Protein AF-A0A9W9Z084-F1 (afdb_monomer)

Structure (mmCIF, N/CA/C/O backbone):
data_AF-A0A9W9Z084-F1
#
_entry.id   AF-A0A9W9Z084-F1
#
loop_
_atom_site.group_PDB
_atom_site.id
_atom_site.type_symbol
_atom_site.label_atom_id
_atom_site.label_alt_id
_atom_site.label_comp_id
_atom_site.label_asym_id
_atom_site.label_entity_id
_atom_site.label_seq_id
_atom_site.pdbx_PDB_ins_code
_atom_site.Cartn_x
_atom_site.Cartn_y
_atom_site.Cartn_z
_atom_site.occupancy
_atom_site.B_iso_or_equiv
_atom_site.auth_seq_id
_atom_site.auth_comp_id
_atom_site.auth_asym_id
_atom_site.auth_atom_id
_atom_site.pdbx_PDB_model_num
ATOM 1 N N . MET A 1 1 ? 30.128 36.422 -2.936 1.00 33.50 1 MET A N 1
ATOM 2 C CA . MET A 1 1 ? 28.860 37.139 -2.695 1.00 33.50 1 MET A CA 1
ATOM 3 C C . MET A 1 1 ? 27.780 36.071 -2.576 1.00 33.50 1 MET A C 1
ATOM 5 O O . MET A 1 1 ? 27.469 35.437 -3.573 1.00 33.50 1 MET A O 1
ATOM 9 N N . ARG A 1 2 ? 27.378 35.719 -1.346 1.00 27.05 2 ARG A N 1
ATOM 10 C CA . ARG A 1 2 ? 26.409 34.642 -1.079 1.00 27.05 2 ARG A CA 1
ATOM 11 C C . ARG A 1 2 ? 25.002 35.201 -1.272 1.00 27.05 2 ARG A C 1
ATOM 13 O O . ARG A 1 2 ? 24.644 36.155 -0.590 1.00 27.05 2 ARG A O 1
ATOM 20 N N . LEU A 1 3 ? 24.243 34.619 -2.192 1.00 27.17 3 LEU A N 1
ATOM 21 C CA . LEU A 1 3 ? 22.795 34.796 -2.247 1.00 27.17 3 LEU A CA 1
ATOM 22 C C . LEU A 1 3 ? 22.176 33.986 -1.094 1.00 27.17 3 LEU A C 1
ATOM 24 O O . LEU A 1 3 ? 22.579 32.835 -0.904 1.00 27.17 3 LEU A O 1
ATOM 28 N N . PRO A 1 4 ? 21.244 34.549 -0.310 1.00 29.92 4 PRO A N 1
ATOM 29 C CA . PRO A 1 4 ? 20.490 33.772 0.659 1.00 29.92 4 PRO A CA 1
ATOM 30 C C . PRO A 1 4 ? 19.517 32.858 -0.094 1.00 29.92 4 PRO A C 1
ATOM 32 O O . PRO A 1 4 ? 18.743 33.313 -0.937 1.00 29.92 4 PRO A O 1
ATOM 35 N N . MET A 1 5 ? 19.592 31.558 0.193 1.00 28.12 5 MET A N 1
ATOM 36 C CA . MET A 1 5 ? 18.555 30.605 -0.184 1.00 28.12 5 MET A CA 1
ATOM 37 C C . MET A 1 5 ? 17.282 31.001 0.556 1.00 28.12 5 MET A C 1
ATOM 39 O O . MET A 1 5 ? 17.284 31.078 1.782 1.00 28.12 5 MET A O 1
ATOM 43 N N . ALA A 1 6 ? 16.220 31.263 -0.200 1.00 29.00 6 ALA A N 1
ATOM 44 C CA . ALA A 1 6 ? 14.878 31.296 0.341 1.00 29.00 6 ALA A CA 1
ATOM 45 C C . ALA A 1 6 ? 14.585 29.903 0.909 1.00 29.00 6 ALA A C 1
ATOM 47 O O . ALA A 1 6 ? 14.393 28.941 0.163 1.00 29.00 6 ALA A O 1
ATOM 48 N N . GLU A 1 7 ? 14.615 29.797 2.233 1.00 27.02 7 GLU A N 1
ATOM 49 C CA . GLU A 1 7 ? 13.828 28.806 2.945 1.00 27.02 7 GLU A CA 1
ATOM 50 C C . GLU A 1 7 ? 12.393 28.990 2.448 1.00 27.02 7 GLU A C 1
ATOM 52 O O . GLU A 1 7 ? 11.781 30.040 2.637 1.00 27.02 7 GLU A O 1
ATOM 57 N N . SER A 1 8 ? 11.886 28.012 1.694 1.00 28.19 8 SER A N 1
ATOM 58 C CA . SER A 1 8 ? 10.459 27.938 1.427 1.00 28.19 8 SER A CA 1
ATOM 59 C C . SER A 1 8 ? 9.811 27.573 2.754 1.00 28.19 8 SER A C 1
ATOM 61 O O . SER A 1 8 ? 9.703 26.394 3.103 1.00 28.19 8 SER A O 1
ATOM 63 N N . ASP A 1 9 ? 9.478 28.609 3.514 1.00 28.33 9 ASP A N 1
ATOM 64 C CA . ASP A 1 9 ? 8.670 28.532 4.712 1.00 28.33 9 ASP A CA 1
ATOM 65 C C . ASP A 1 9 ? 7.471 27.626 4.437 1.00 28.33 9 ASP A C 1
ATOM 67 O O . ASP A 1 9 ? 6.590 27.934 3.631 1.00 28.33 9 ASP A O 1
ATOM 71 N N . SER A 1 10 ? 7.435 26.492 5.130 1.00 32.31 10 SER A N 1
ATOM 72 C CA . SER A 1 10 ? 6.274 25.619 5.248 1.00 32.31 10 SER A CA 1
ATOM 73 C C . SER A 1 10 ? 5.206 26.281 6.129 1.00 32.31 10 SER A C 1
ATOM 75 O O . SER A 1 10 ? 4.750 25.703 7.116 1.00 32.31 10 SER A O 1
ATOM 77 N N . ASN A 1 11 ? 4.834 27.518 5.805 1.00 32.94 11 ASN A N 1
ATOM 78 C CA . ASN A 1 11 ? 3.906 28.352 6.565 1.00 32.94 11 ASN A CA 1
ATOM 79 C C . ASN A 1 11 ? 2.454 28.190 6.097 1.00 32.94 11 ASN A C 1
ATOM 81 O O . ASN A 1 11 ? 1.731 29.166 5.973 1.00 32.94 11 ASN A O 1
ATOM 85 N N . ASP A 1 12 ? 2.012 26.943 5.924 1.00 30.30 12 ASP A N 1
ATOM 86 C CA . ASP A 1 12 ? 0.581 26.605 5.849 1.00 30.30 12 ASP A CA 1
ATOM 87 C C . ASP A 1 12 ? 0.178 25.560 6.906 1.00 30.30 12 ASP A C 1
ATOM 89 O O . ASP A 1 12 ? -0.825 24.860 6.785 1.00 30.30 12 ASP A O 1
ATOM 93 N N . LEU A 1 13 ? 0.931 25.480 8.009 1.00 36.97 13 LEU A N 1
ATOM 94 C CA . LEU A 1 13 ? 0.527 24.743 9.210 1.00 36.97 13 LEU A CA 1
ATOM 95 C C . LEU A 1 13 ? -0.160 25.669 10.231 1.00 36.97 13 LEU A C 1
ATOM 97 O O . LEU A 1 13 ? 0.127 25.632 11.424 1.00 36.97 13 LEU A O 1
ATOM 101 N N . HIS A 1 14 ? -1.075 26.521 9.765 1.00 35.44 14 HIS A N 1
ATOM 102 C CA . HIS A 1 14 ? -1.921 27.350 10.625 1.00 35.44 14 HIS A CA 1
ATOM 103 C C . HIS A 1 14 ? -3.402 27.224 10.249 1.00 35.44 14 HIS A C 1
ATOM 105 O O . HIS A 1 14 ? -4.022 28.119 9.693 1.00 35.44 14 HIS A O 1
ATOM 111 N N . SER A 1 15 ? -4.015 26.124 10.678 1.00 36.59 15 SER A N 1
ATOM 112 C CA . SER A 1 15 ? -5.206 26.236 11.521 1.00 36.59 15 SER A CA 1
ATOM 113 C C . SER A 1 15 ? -5.267 25.004 12.416 1.00 36.59 15 SER A C 1
ATOM 115 O O . SER A 1 15 ? -5.109 23.875 11.953 1.00 36.59 15 SER A O 1
ATOM 117 N N . ALA A 1 16 ? -5.434 25.216 13.719 1.00 38.62 16 ALA A N 1
ATOM 118 C CA . ALA A 1 16 ? -5.730 24.152 14.664 1.00 38.62 16 ALA A CA 1
ATOM 119 C C . ALA A 1 16 ? -7.157 23.651 14.391 1.00 38.62 16 ALA A C 1
ATOM 121 O O . ALA A 1 16 ? -8.091 23.972 15.118 1.00 38.62 16 ALA A O 1
ATOM 122 N N . SER A 1 17 ? -7.329 22.916 13.294 1.00 56.62 17 SER A N 1
ATOM 123 C CA . SER A 1 17 ? -8.501 22.085 13.070 1.00 56.62 17 SER A CA 1
ATOM 124 C C . SER A 1 17 ? -8.531 21.094 14.226 1.00 56.62 17 SER A C 1
ATOM 126 O O . SER A 1 17 ? -7.553 20.371 14.439 1.00 56.62 17 SER A O 1
ATOM 128 N N . SER A 1 18 ? -9.604 21.084 15.018 1.00 77.75 18 SER A N 1
ATOM 129 C CA . SER A 1 18 ? -9.712 20.098 16.090 1.00 77.75 18 SER A CA 1
ATOM 130 C C . SER A 1 18 ? -9.682 18.693 15.481 1.00 77.75 18 SER A C 1
ATOM 132 O O . SER A 1 18 ? -9.997 18.498 14.303 1.00 77.75 18 SER A O 1
ATOM 134 N N . MET A 1 19 ? -9.286 17.690 16.262 1.00 80.50 19 MET A N 1
ATOM 135 C CA . MET A 1 19 ? -9.287 16.305 15.786 1.00 80.50 19 MET A CA 1
ATOM 136 C C . MET A 1 19 ? -10.683 15.882 15.293 1.00 80.50 19 MET A C 1
ATOM 138 O O . MET A 1 19 ? -10.810 15.141 14.322 1.00 80.50 19 MET A O 1
ATOM 142 N N . GLU A 1 20 ? -11.735 16.417 15.914 1.00 81.62 20 GLU A N 1
ATOM 143 C CA . GLU A 1 20 ? -13.117 16.280 15.463 1.00 81.62 20 GLU A CA 1
ATOM 144 C C . GLU A 1 20 ? -13.342 16.841 14.052 1.00 81.62 20 GLU A C 1
ATOM 146 O O . GLU A 1 20 ? -13.975 16.184 13.225 1.00 81.62 20 GLU A O 1
ATOM 151 N N . ASP A 1 21 ? -12.793 18.016 13.744 1.00 84.62 21 ASP A N 1
ATOM 152 C CA . ASP A 1 21 ? -12.896 18.634 12.418 1.00 84.62 21 ASP A CA 1
ATOM 153 C C . ASP A 1 21 ? -12.139 17.819 11.359 1.00 84.62 21 ASP A C 1
ATOM 155 O O . ASP A 1 21 ? -12.650 17.609 10.255 1.00 84.62 21 ASP A O 1
ATOM 159 N N . ILE A 1 22 ? -10.961 17.284 11.709 1.00 86.38 22 ILE A N 1
ATOM 160 C CA . ILE A 1 22 ? -10.187 16.386 10.835 1.00 86.38 22 ILE A CA 1
ATOM 161 C C . ILE A 1 22 ? -10.998 15.120 10.537 1.00 86.38 22 ILE A C 1
ATOM 163 O O . ILE A 1 22 ? -11.122 14.722 9.379 1.00 86.38 22 ILE A O 1
ATOM 167 N N . LEU A 1 23 ? -11.603 14.506 11.558 1.00 85.38 23 LEU A N 1
ATOM 168 C CA . LEU A 1 23 ? -12.430 13.309 11.394 1.00 85.38 23 LEU A CA 1
ATOM 169 C C . LEU A 1 23 ? -13.694 13.579 10.575 1.00 85.38 23 LEU A C 1
ATOM 171 O O . LEU A 1 23 ? -14.076 12.750 9.750 1.00 85.38 23 LEU A O 1
ATOM 175 N N . ASN A 1 24 ? -14.330 14.736 10.753 1.00 85.88 24 ASN A N 1
ATOM 176 C CA . ASN A 1 24 ? -15.487 15.133 9.953 1.00 85.88 24 ASN A CA 1
ATOM 177 C C . ASN A 1 24 ? -15.106 15.380 8.489 1.00 85.88 24 ASN A C 1
ATOM 179 O O . ASN A 1 24 ? -15.807 14.920 7.588 1.00 85.88 24 ASN A O 1
ATOM 183 N N . SER A 1 25 ? -13.967 16.029 8.242 1.00 87.00 25 SER A N 1
ATOM 184 C CA . SER A 1 25 ? -13.421 16.205 6.894 1.00 87.00 25 SER A CA 1
ATOM 185 C C . SER A 1 25 ? -13.107 14.858 6.237 1.00 87.00 25 SER A C 1
ATOM 187 O O . SER A 1 25 ? -13.511 14.613 5.098 1.00 87.00 25 SER A O 1
ATOM 189 N N . LEU A 1 26 ? -12.486 13.932 6.978 1.00 86.06 26 LEU A N 1
ATOM 190 C CA . LEU A 1 26 ? -12.217 12.576 6.504 1.00 86.06 26 LEU A CA 1
ATOM 191 C C . LEU A 1 26 ? -13.512 11.820 6.184 1.00 86.06 26 LEU A C 1
ATOM 193 O O . LEU A 1 26 ? -13.605 11.229 5.112 1.00 86.06 26 LEU A O 1
ATOM 197 N N . ARG A 1 27 ? -14.529 11.881 7.057 1.00 85.94 27 ARG A N 1
ATOM 198 C CA . ARG A 1 27 ? -15.862 11.299 6.808 1.00 85.94 27 ARG A CA 1
ATOM 199 C C . ARG A 1 27 ? -16.470 11.829 5.512 1.00 85.94 27 ARG A C 1
ATOM 201 O O . ARG A 1 27 ? -16.906 11.036 4.684 1.00 85.94 27 ARG A O 1
ATOM 208 N N . LEU A 1 28 ? -16.467 13.148 5.311 1.00 84.62 28 LEU A N 1
ATOM 209 C CA . LEU A 1 28 ? -17.019 13.779 4.109 1.00 84.62 28 LEU A CA 1
ATOM 210 C C . LEU A 1 28 ? -16.262 13.359 2.847 1.00 84.62 28 LEU A C 1
ATOM 212 O O . LEU A 1 28 ? -16.885 12.975 1.858 1.00 84.62 28 LEU A O 1
ATOM 216 N N . LYS A 1 29 ? -14.925 13.374 2.887 1.00 83.94 29 LYS A N 1
ATOM 217 C CA . LYS A 1 29 ? -14.087 12.937 1.764 1.00 83.94 29 LYS A CA 1
ATOM 218 C C . LYS A 1 29 ? -14.272 11.460 1.463 1.00 83.94 29 LYS A C 1
ATOM 220 O O . LYS A 1 29 ? -14.325 11.105 0.295 1.00 83.94 29 LYS A O 1
ATOM 225 N N . LEU A 1 30 ? -14.406 10.609 2.478 1.00 79.75 30 LEU A N 1
ATOM 226 C CA . LEU A 1 30 ? -14.689 9.186 2.303 1.00 79.75 30 LEU A CA 1
ATOM 227 C C . LEU A 1 30 ? -16.089 8.944 1.740 1.00 79.75 30 LEU A C 1
ATOM 229 O O . LEU A 1 30 ? -16.228 8.063 0.895 1.00 79.75 30 LEU A O 1
ATOM 233 N N . SER A 1 31 ? -17.091 9.723 2.160 1.00 77.50 31 SER A N 1
ATOM 234 C CA . SER A 1 31 ? -18.443 9.676 1.593 1.00 77.50 31 SER A CA 1
ATOM 235 C C . SER A 1 31 ? -18.405 10.062 0.123 1.00 77.50 31 SER A C 1
ATOM 237 O O . SER A 1 31 ? -18.763 9.245 -0.701 1.00 77.50 31 SER A O 1
ATOM 239 N N . ASP A 1 32 ? -17.835 11.210 -0.248 1.00 75.75 32 ASP A N 1
ATOM 240 C CA . ASP A 1 32 ? -17.672 11.619 -1.656 1.00 75.75 32 ASP A CA 1
ATOM 241 C C . ASP A 1 32 ? -16.866 10.583 -2.470 1.00 75.75 32 ASP A C 1
ATOM 243 O O . ASP A 1 32 ? -17.222 10.156 -3.580 1.00 75.75 32 ASP A O 1
ATOM 247 N N . PHE A 1 33 ? -15.792 10.078 -1.862 1.00 69.75 33 PHE A N 1
ATOM 248 C CA . PHE A 1 33 ? -14.985 9.019 -2.438 1.00 69.75 33 PHE A CA 1
ATOM 249 C C . PHE A 1 33 ? -15.812 7.749 -2.647 1.00 69.75 33 PHE A C 1
ATOM 251 O O . PHE A 1 33 ? -15.596 7.121 -3.674 1.00 69.75 33 PHE A O 1
ATOM 258 N N . CYS A 1 34 ? -16.755 7.383 -1.766 1.00 64.19 34 CYS A N 1
ATOM 259 C CA . CYS A 1 34 ? -17.559 6.151 -1.811 1.00 64.19 34 CYS A CA 1
ATOM 260 C C . CYS A 1 34 ? -18.926 6.255 -2.499 1.00 64.19 34 CYS A C 1
ATOM 262 O O . CYS A 1 34 ? -19.340 5.273 -3.103 1.00 64.19 34 CYS A O 1
ATOM 264 N N . ASP A 1 35 ? -19.617 7.386 -2.430 1.00 57.53 35 ASP A N 1
ATOM 265 C CA . ASP A 1 35 ? -20.928 7.640 -3.038 1.00 57.53 35 ASP A CA 1
ATOM 266 C C . ASP A 1 35 ? -20.806 7.772 -4.559 1.00 57.53 35 ASP A C 1
ATOM 268 O O . ASP A 1 35 ? -21.746 7.501 -5.298 1.00 57.53 35 ASP A O 1
ATOM 272 N N . SER A 1 36 ? -19.592 8.025 -5.054 1.00 50.97 36 SER A N 1
ATOM 273 C CA . SER A 1 36 ? -19.230 7.806 -6.456 1.00 50.97 36 SER A CA 1
ATOM 274 C C . SER A 1 36 ? -18.954 6.325 -6.822 1.00 50.97 36 SER A C 1
ATOM 276 O O . SER A 1 36 ? -18.380 6.069 -7.886 1.00 50.97 36 SER A O 1
ATOM 278 N N . ARG A 1 37 ? -19.281 5.336 -5.960 1.00 54.09 37 ARG A N 1
ATOM 279 C CA . ARG A 1 37 ? -18.903 3.906 -6.101 1.00 54.09 37 ARG A CA 1
ATOM 280 C C . ARG A 1 37 ? -20.035 2.919 -5.760 1.00 54.09 37 ARG A C 1
ATOM 282 O O . ARG A 1 37 ? -20.214 2.535 -4.607 1.00 54.09 37 ARG A O 1
ATOM 289 N N . ASP A 1 38 ? -20.677 2.367 -6.786 1.00 46.44 38 ASP A N 1
ATOM 290 C CA . ASP A 1 38 ? -21.599 1.218 -6.682 1.00 46.44 38 ASP A CA 1
ATOM 291 C C . ASP A 1 38 ? -20.875 -0.147 -6.616 1.00 46.44 38 ASP A C 1
ATOM 293 O O . ASP A 1 38 ? -21.232 -1.087 -7.323 1.00 46.44 38 ASP A O 1
ATOM 297 N N . SER A 1 39 ? -19.820 -0.291 -5.806 1.00 46.94 39 SER A N 1
ATOM 298 C CA . SER A 1 39 ? -19.195 -1.606 -5.573 1.00 46.94 39 SER A CA 1
ATOM 299 C C . SER A 1 39 ? -19.438 -2.101 -4.145 1.00 46.94 39 SER A C 1
ATOM 301 O O . SER A 1 39 ? -19.076 -1.444 -3.166 1.00 46.94 39 SER A O 1
ATOM 303 N N . SER A 1 40 ? -20.082 -3.268 -4.042 1.00 47.66 40 SER A N 1
ATOM 304 C CA . SER A 1 40 ? -20.212 -4.062 -2.818 1.00 47.66 40 SER A CA 1
ATOM 305 C C . SER A 1 40 ? -18.981 -4.961 -2.619 1.00 47.66 40 SER A C 1
ATOM 307 O O . SER A 1 40 ? -18.506 -5.515 -3.612 1.00 47.66 40 SER A O 1
ATOM 309 N N . PRO A 1 41 ? -18.517 -5.183 -1.376 1.00 53.78 41 PRO A N 1
ATOM 310 C CA . PRO A 1 41 ? -19.029 -4.616 -0.129 1.00 53.78 41 PRO A CA 1
ATOM 311 C C . PRO A 1 41 ? -18.528 -3.179 0.065 1.00 53.78 41 PRO A C 1
ATOM 313 O O . PRO A 1 41 ? -17.371 -2.860 -0.213 1.00 53.78 41 PRO A O 1
ATOM 316 N N . LYS A 1 42 ? -19.396 -2.289 0.562 1.00 56.19 42 LYS A N 1
ATOM 317 C CA . LYS A 1 42 ? -18.936 -0.993 1.073 1.00 56.19 42 LYS A CA 1
ATOM 318 C C . LYS A 1 42 ? -18.129 -1.288 2.345 1.00 56.19 42 LYS A C 1
ATOM 320 O O . LYS A 1 42 ? -18.680 -1.950 3.222 1.00 56.19 42 LYS A O 1
ATOM 325 N N . PRO A 1 43 ? -16.867 -0.835 2.463 1.00 57.62 43 PRO A N 1
ATOM 326 C CA . PRO A 1 43 ? -16.174 -0.896 3.741 1.00 57.62 43 PRO A CA 1
ATOM 327 C C . PRO A 1 43 ? -17.023 -0.146 4.762 1.00 57.62 43 PRO A C 1
ATOM 329 O O . PRO A 1 43 ? -17.515 0.946 4.448 1.00 57.62 43 PRO A O 1
ATOM 332 N N . ASP A 1 44 ? -17.212 -0.719 5.949 1.00 65.56 44 ASP A N 1
ATOM 333 C CA . ASP A 1 44 ? -17.876 -0.023 7.047 1.00 65.56 44 ASP A CA 1
ATOM 334 C C . ASP A 1 44 ? -16.919 1.020 7.635 1.00 65.56 44 ASP A C 1
ATOM 336 O O . ASP A 1 44 ? -16.389 0.904 8.738 1.00 65.56 44 ASP A O 1
ATOM 340 N N . PHE A 1 45 ? -16.664 2.066 6.846 1.00 71.69 45 PHE A N 1
ATOM 341 C CA . PHE A 1 45 ? -15.890 3.217 7.282 1.00 71.69 45 PHE A CA 1
ATOM 342 C C . PHE A 1 45 ? -16.535 3.878 8.496 1.00 71.69 45 PHE A C 1
ATOM 344 O O . PHE A 1 45 ? -15.837 4.550 9.243 1.00 71.69 45 PHE A O 1
ATOM 351 N N . LYS A 1 46 ? -17.845 3.703 8.708 1.00 72.69 46 LYS A N 1
ATOM 352 C CA . LYS A 1 46 ? -18.534 4.290 9.849 1.00 72.69 46 LYS A CA 1
ATOM 353 C C . LYS A 1 46 ? -18.033 3.659 11.144 1.00 72.69 46 LYS A C 1
ATOM 355 O O . LYS A 1 46 ? -17.538 4.397 11.986 1.00 72.69 46 LYS A O 1
ATOM 360 N N . HIS A 1 47 ? -18.051 2.329 11.250 1.00 74.75 47 HIS A N 1
ATOM 361 C CA . HIS A 1 47 ? -17.514 1.622 12.418 1.00 74.75 47 HIS A CA 1
ATOM 362 C C . HIS A 1 47 ? -16.048 1.994 12.696 1.00 74.75 47 HIS A C 1
ATOM 364 O O . HIS A 1 47 ? -15.695 2.360 13.812 1.00 74.75 47 HIS A O 1
ATOM 370 N N . ILE A 1 48 ? -15.205 1.994 11.658 1.00 75.56 48 ILE A N 1
ATOM 371 C CA . ILE A 1 48 ? -13.766 2.282 11.784 1.00 75.56 48 ILE A CA 1
ATOM 372 C C . ILE A 1 48 ? -13.508 3.747 12.195 1.00 75.56 48 ILE A C 1
ATOM 374 O O . ILE A 1 48 ? -12.636 4.030 13.012 1.00 75.56 48 ILE A O 1
ATOM 378 N N . LEU A 1 49 ? -14.262 4.712 11.657 1.00 80.56 49 LEU A N 1
ATOM 379 C CA . LEU A 1 49 ? -14.128 6.127 12.035 1.00 80.56 49 LEU A CA 1
ATOM 380 C C . LEU A 1 49 ? -14.703 6.413 13.427 1.00 80.56 49 LEU A C 1
ATOM 382 O O . LEU A 1 49 ? -14.248 7.345 14.099 1.00 80.56 49 LEU A O 1
ATOM 386 N N . ASP A 1 50 ? -15.692 5.635 13.857 1.00 83.31 50 ASP A N 1
ATOM 387 C CA . ASP A 1 50 ? -16.253 5.711 15.201 1.00 83.31 50 ASP A CA 1
ATOM 388 C C . ASP A 1 50 ? -15.256 5.164 16.234 1.00 83.31 50 ASP A C 1
ATOM 390 O O . ASP A 1 50 ? -15.035 5.837 17.236 1.00 83.31 50 ASP A O 1
ATOM 394 N N . GLU A 1 51 ? -14.521 4.084 15.934 1.00 83.62 51 GLU A N 1
ATOM 395 C CA . GLU A 1 51 ? -13.383 3.633 16.758 1.00 83.62 51 GLU A CA 1
ATOM 396 C C . GLU A 1 51 ? -12.324 4.727 16.937 1.00 83.62 51 GLU A C 1
ATOM 398 O O . GLU A 1 51 ? -11.877 4.983 18.056 1.00 83.62 51 GLU A O 1
ATOM 403 N N . ILE A 1 52 ? -11.944 5.424 15.857 1.00 82.94 52 ILE A N 1
ATOM 404 C CA . ILE A 1 52 ? -10.981 6.532 15.959 1.00 82.94 52 ILE A CA 1
ATOM 405 C C . ILE A 1 52 ? -11.569 7.673 16.794 1.00 82.94 52 ILE A C 1
ATOM 407 O O . ILE A 1 52 ? -10.873 8.269 17.614 1.00 82.94 52 ILE A O 1
ATOM 411 N N . SER A 1 53 ? -12.858 7.970 16.623 1.00 83.88 53 SER A N 1
ATOM 412 C CA . SER A 1 53 ? -13.543 9.011 17.396 1.00 83.88 53 SER A CA 1
ATOM 413 C C . SER A 1 53 ? -13.611 8.672 18.885 1.00 83.88 53 SER A C 1
ATOM 415 O O . SER A 1 53 ? -13.429 9.553 19.725 1.00 83.88 53 SER A O 1
ATOM 417 N N . ASP A 1 54 ? -13.863 7.413 19.225 1.00 85.38 54 ASP A N 1
ATOM 418 C CA . ASP A 1 54 ? -13.930 6.947 20.605 1.00 85.38 54 ASP A CA 1
ATOM 419 C C . ASP A 1 54 ? -12.543 6.895 21.239 1.00 85.38 54 ASP A C 1
ATOM 421 O O . ASP A 1 54 ? -12.378 7.373 22.360 1.00 85.38 54 ASP A O 1
ATOM 425 N N . TRP A 1 55 ? -11.519 6.473 20.493 1.00 85.50 55 TRP A N 1
ATOM 426 C CA . TRP A 1 55 ? -10.127 6.612 20.915 1.00 85.50 55 TRP A CA 1
ATOM 427 C C . TRP A 1 55 ? -9.779 8.075 21.224 1.00 85.50 55 TRP A C 1
ATOM 429 O O . TRP A 1 55 ? -9.268 8.364 22.301 1.00 85.50 55 TRP A O 1
ATOM 439 N N . VAL A 1 56 ? -10.149 9.027 20.356 1.00 80.75 56 VAL A N 1
ATOM 440 C CA . VAL A 1 56 ? -9.936 10.467 20.605 1.00 80.75 56 VAL A CA 1
ATOM 441 C C . VAL A 1 56 ? -10.614 10.928 21.900 1.00 80.75 56 VAL A C 1
ATOM 443 O O . VAL A 1 56 ? -10.023 11.697 22.662 1.00 80.75 56 VAL A O 1
ATOM 446 N N . LYS A 1 57 ? -11.840 10.466 22.180 1.00 81.06 57 LYS A N 1
ATOM 447 C CA . LYS A 1 57 ? -12.564 10.802 23.419 1.00 81.06 57 LYS A CA 1
ATOM 448 C C . LYS A 1 57 ? -11.898 10.203 24.654 1.00 81.06 57 LYS A C 1
ATOM 450 O O . LYS A 1 57 ? -11.792 10.900 25.661 1.00 81.06 57 LYS A O 1
ATOM 455 N N . GLU A 1 58 ? -11.485 8.939 24.600 1.00 79.94 58 GLU A N 1
ATOM 456 C CA . GLU A 1 58 ? -10.835 8.263 25.726 1.00 79.94 58 GLU A CA 1
ATOM 457 C C . GLU A 1 58 ? -9.458 8.859 26.016 1.00 79.94 58 GLU A C 1
ATOM 459 O O . GLU A 1 58 ? -9.147 9.180 27.161 1.00 79.94 58 GLU A O 1
ATOM 464 N N . GLU A 1 59 ? -8.667 9.129 24.982 1.00 74.06 59 GLU A N 1
ATOM 465 C CA . GLU A 1 59 ? -7.356 9.756 25.129 1.00 74.06 59 GLU A CA 1
ATOM 466 C C . GLU A 1 59 ? -7.452 11.177 25.710 1.00 74.06 59 GLU A C 1
ATOM 468 O O . GLU A 1 59 ? -6.632 11.555 26.546 1.00 74.06 59 GLU A O 1
ATOM 473 N N . LYS A 1 60 ? -8.497 11.953 25.374 1.00 72.06 60 LYS A N 1
ATOM 474 C CA . LYS A 1 60 ? -8.750 13.278 25.981 1.00 72.06 60 LYS A CA 1
ATOM 475 C C . LYS A 1 60 ? -9.048 13.217 27.486 1.00 72.06 60 LYS A C 1
ATOM 477 O O . LYS A 1 60 ? -8.894 14.230 28.169 1.00 72.06 60 LYS A O 1
ATOM 482 N N . LYS A 1 61 ? -9.477 12.066 28.020 1.00 74.00 61 LYS A N 1
ATOM 483 C CA . LYS A 1 61 ? -9.731 11.875 29.461 1.00 74.00 61 LYS A CA 1
ATOM 484 C C . LYS A 1 61 ? -8.450 11.579 30.250 1.00 74.00 61 LYS A C 1
ATOM 486 O O . LYS A 1 61 ? -8.448 11.725 31.475 1.00 74.00 61 LYS A O 1
ATOM 491 N N . ILE A 1 62 ? -7.364 11.182 29.583 1.00 71.44 62 ILE A N 1
ATOM 492 C CA . ILE A 1 62 ? -6.098 10.819 30.226 1.00 71.44 62 ILE A CA 1
ATOM 493 C C . ILE A 1 62 ? -5.268 12.089 30.466 1.00 71.44 62 ILE A C 1
ATOM 495 O O . ILE A 1 62 ? -4.759 12.710 29.538 1.00 71.44 62 ILE A O 1
ATOM 499 N N . LYS A 1 63 ? -5.115 12.479 31.738 1.00 58.25 63 LYS A N 1
ATOM 500 C CA . LYS A 1 63 ? -4.496 13.757 32.146 1.00 58.25 63 LYS A CA 1
ATOM 501 C C . LYS A 1 63 ? -2.988 13.880 31.863 1.00 58.25 63 LYS A C 1
ATOM 503 O O . LYS A 1 63 ? -2.488 15.000 31.838 1.00 58.25 63 LYS A O 1
ATOM 508 N N . GLU A 1 64 ? -2.273 12.770 31.664 1.00 58.41 64 GLU A N 1
ATOM 509 C CA . GLU A 1 64 ? -0.796 12.729 31.648 1.00 58.41 64 GLU A CA 1
ATOM 510 C C . GLU A 1 64 ? -0.190 12.035 30.414 1.00 58.41 64 GLU A C 1
ATOM 512 O O . GLU A 1 64 ? 0.910 11.489 30.479 1.00 58.41 64 GLU A O 1
ATOM 517 N N . LYS A 1 65 ? -0.875 12.040 29.265 1.00 60.34 65 LYS A N 1
ATOM 518 C CA . LYS A 1 65 ? -0.273 11.532 28.023 1.00 60.34 65 LYS A CA 1
ATOM 519 C C . LYS A 1 65 ? 0.417 12.626 27.210 1.00 60.34 65 LYS A C 1
ATOM 521 O O . LYS A 1 65 ? 0.011 13.790 27.238 1.00 60.34 65 LYS A O 1
ATOM 526 N N . PRO A 1 66 ? 1.479 12.270 26.472 1.00 58.19 66 PRO A N 1
ATOM 527 C CA . PRO A 1 66 ? 2.257 13.256 25.755 1.00 58.19 66 PRO A CA 1
ATOM 528 C C . PRO A 1 66 ? 1.497 13.734 24.505 1.00 58.19 66 PRO A C 1
ATOM 530 O O . PRO A 1 66 ? 1.056 12.937 23.678 1.00 58.19 66 PRO A O 1
ATOM 533 N N . LYS A 1 67 ? 1.358 15.062 24.369 1.00 64.56 67 LYS A N 1
ATOM 534 C CA . LYS A 1 67 ? 0.586 15.748 23.308 1.00 64.56 67 LYS A CA 1
ATOM 535 C C . LYS A 1 67 ? 0.925 15.300 21.877 1.00 64.56 67 LYS A C 1
ATOM 537 O O . LYS A 1 67 ? 0.061 15.372 21.008 1.00 64.56 67 LYS A O 1
ATOM 542 N N . HIS A 1 68 ? 2.137 14.786 21.649 1.00 72.38 68 HIS A N 1
ATOM 543 C CA . HIS A 1 68 ? 2.600 14.358 20.328 1.00 72.38 68 HIS A CA 1
ATOM 544 C C . HIS A 1 68 ? 1.772 13.211 19.728 1.00 72.38 68 HIS A C 1
ATOM 546 O O . HIS A 1 68 ? 1.629 13.160 18.515 1.00 72.38 68 HIS A O 1
ATOM 552 N N . ILE A 1 69 ? 1.161 12.334 20.541 1.00 73.94 69 ILE A N 1
ATOM 553 C CA . ILE A 1 69 ? 0.380 11.189 20.030 1.00 73.94 69 ILE A CA 1
ATOM 554 C C . ILE A 1 69 ? -0.813 11.672 19.191 1.00 73.94 69 ILE A C 1
ATOM 556 O O . ILE A 1 69 ? -1.056 11.171 18.094 1.00 73.94 69 ILE A O 1
ATOM 560 N N . PHE A 1 70 ? -1.535 12.680 19.685 1.00 75.56 70 PHE A N 1
ATOM 561 C CA . PHE A 1 70 ? -2.658 13.284 18.967 1.00 75.56 70 PHE A CA 1
ATOM 562 C C . PHE A 1 70 ? -2.215 14.025 17.711 1.00 75.56 70 PHE A C 1
ATOM 564 O O . PHE A 1 70 ? -2.871 13.930 16.677 1.00 75.56 70 PHE A O 1
ATOM 571 N N . GLU A 1 71 ? -1.113 14.764 17.801 1.00 81.56 71 GLU A N 1
ATOM 572 C CA . GLU A 1 71 ? -0.571 15.514 16.671 1.00 81.56 71 GLU A CA 1
ATOM 573 C C . GLU A 1 71 ? -0.122 14.575 15.550 1.00 81.56 71 GLU A C 1
ATOM 575 O O . GLU A 1 71 ? -0.396 14.834 14.382 1.00 81.56 71 GLU A O 1
ATOM 580 N N . ASP A 1 72 ? 0.527 13.467 15.893 1.00 84.25 72 ASP A N 1
ATOM 581 C CA . ASP A 1 72 ? 1.034 12.496 14.932 1.00 84.25 72 ASP A CA 1
ATOM 582 C C . ASP A 1 72 ? -0.100 11.738 14.231 1.00 84.25 72 ASP A C 1
ATOM 584 O O . ASP A 1 72 ? -0.101 11.619 13.003 1.00 84.25 72 ASP A O 1
ATOM 588 N N . VAL A 1 73 ? -1.120 11.310 14.981 1.00 84.38 73 VAL A N 1
ATOM 589 C CA . VAL A 1 73 ? -2.329 10.703 14.403 1.00 84.38 73 VAL A CA 1
ATOM 590 C C . VAL A 1 73 ? -3.090 11.716 13.539 1.00 84.38 73 VAL A C 1
ATOM 592 O O . VAL A 1 73 ? -3.468 11.404 12.409 1.00 84.38 73 VAL A O 1
ATOM 595 N N . GLY A 1 74 ? -3.260 12.952 14.019 1.00 86.44 74 GLY A N 1
ATOM 596 C CA . GLY A 1 74 ? -3.904 14.029 13.265 1.00 86.44 74 GLY A CA 1
ATOM 597 C C . GLY A 1 74 ? -3.188 14.339 11.947 1.00 86.44 74 GLY A C 1
ATOM 598 O O . GLY A 1 74 ? -3.844 14.482 10.913 1.00 86.44 74 GLY A O 1
ATOM 599 N N . LYS A 1 75 ? -1.847 14.357 11.946 1.00 89.75 75 LYS A N 1
ATOM 600 C CA . LYS A 1 75 ? -1.029 14.519 10.731 1.00 89.75 75 LYS A CA 1
ATOM 601 C C . LYS A 1 75 ? -1.289 13.405 9.719 1.00 89.75 75 LYS A C 1
ATOM 603 O O . LYS A 1 75 ? -1.481 13.709 8.544 1.00 89.75 75 LYS A O 1
ATOM 608 N N . VAL A 1 76 ? -1.332 12.140 10.150 1.00 89.88 76 VAL A N 1
ATOM 609 C CA . VAL A 1 76 ? -1.616 11.012 9.243 1.00 89.88 76 VAL A CA 1
ATOM 610 C C . VAL A 1 76 ? -2.995 11.153 8.603 1.00 89.88 76 VAL A C 1
ATOM 612 O O . VAL A 1 76 ? -3.129 10.982 7.388 1.00 89.88 76 VAL A O 1
ATOM 615 N N . LEU A 1 77 ? -4.019 11.514 9.380 1.00 89.69 77 LEU A N 1
ATOM 616 C CA . LEU A 1 77 ? -5.363 11.709 8.836 1.00 89.69 77 LEU A CA 1
ATOM 617 C C . LEU A 1 77 ? -5.421 12.883 7.851 1.00 89.69 77 LEU A C 1
ATOM 619 O O . LEU A 1 77 ? -6.017 12.752 6.783 1.00 89.69 77 LEU A O 1
ATOM 623 N N . LEU A 1 78 ? -4.769 14.005 8.167 1.00 90.00 78 LEU A N 1
ATOM 624 C CA . LEU A 1 78 ? -4.724 15.173 7.286 1.00 90.00 78 LEU A CA 1
ATOM 625 C C . LEU A 1 78 ? -4.014 14.862 5.962 1.00 90.00 78 LEU A C 1
ATOM 627 O O . LEU A 1 78 ? -4.512 15.197 4.888 1.00 90.00 78 LEU A O 1
ATOM 631 N N . VAL A 1 79 ? -2.876 14.169 6.020 1.00 91.69 79 VAL A N 1
ATOM 632 C CA . VAL A 1 79 ? -2.163 13.733 4.814 1.00 91.69 79 VAL A CA 1
ATOM 633 C C . VAL A 1 79 ? -2.994 12.739 4.008 1.00 91.69 79 VAL A C 1
ATOM 635 O O . VAL A 1 79 ? -3.031 12.831 2.780 1.00 91.69 79 VAL A O 1
ATOM 638 N N . THR A 1 80 ? -3.727 11.846 4.674 1.00 90.19 80 THR A N 1
ATOM 639 C CA . THR A 1 80 ? -4.662 10.929 4.008 1.00 90.19 80 THR A CA 1
ATOM 640 C C . THR A 1 80 ? -5.752 11.704 3.263 1.00 90.19 80 THR A C 1
ATOM 642 O O . THR A 1 80 ? -5.990 11.431 2.088 1.00 90.19 80 THR A O 1
ATOM 645 N N . ILE A 1 81 ? -6.357 12.720 3.892 1.00 89.00 81 ILE A N 1
ATOM 646 C CA . ILE A 1 81 ? -7.355 13.604 3.263 1.00 89.00 81 ILE A CA 1
ATOM 647 C C . ILE A 1 81 ? -6.792 14.269 2.003 1.00 89.00 81 ILE A C 1
ATOM 649 O O . ILE A 1 81 ? -7.420 14.218 0.945 1.00 89.00 81 ILE A O 1
ATOM 653 N N . ASN A 1 82 ? -5.601 14.860 2.098 1.00 90.25 82 ASN A N 1
ATOM 654 C CA . ASN A 1 82 ? -4.975 15.554 0.971 1.00 90.25 82 ASN A CA 1
ATOM 655 C C . ASN A 1 82 ? -4.615 14.588 -0.168 1.00 90.25 82 ASN A C 1
ATOM 657 O O . ASN A 1 82 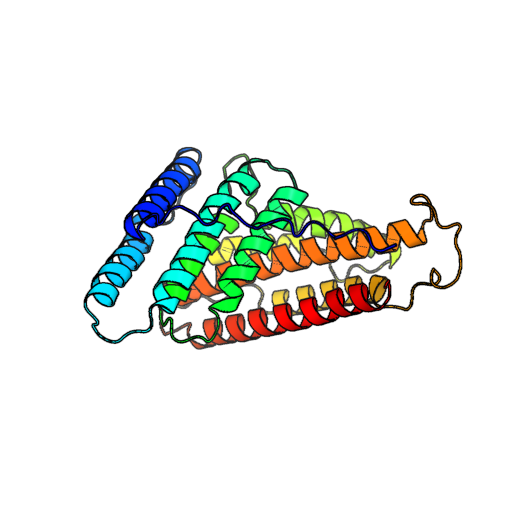? -4.746 14.919 -1.346 1.00 90.25 82 ASN A O 1
ATOM 661 N N . SER A 1 83 ? -4.216 13.365 0.175 1.00 90.19 83 SER A N 1
ATOM 662 C CA . SER A 1 83 ? -3.855 12.332 -0.798 1.00 90.19 83 SER A CA 1
ATOM 663 C C . SER A 1 83 ? -5.065 11.789 -1.560 1.00 90.19 83 SER A C 1
ATOM 665 O O . SER A 1 83 ? -4.939 11.460 -2.738 1.00 90.19 83 SER A O 1
ATOM 667 N N . ILE A 1 84 ? -6.259 11.767 -0.950 1.00 87.56 84 ILE A N 1
ATOM 668 C CA . ILE A 1 84 ? -7.503 11.386 -1.644 1.00 87.56 84 ILE A CA 1
ATOM 669 C C . ILE A 1 84 ? -7.747 12.269 -2.876 1.00 87.56 84 ILE A C 1
ATOM 671 O O . ILE A 1 84 ? -8.176 11.759 -3.911 1.00 87.56 84 ILE A O 1
ATOM 675 N N . GLU A 1 85 ? -7.453 13.570 -2.799 1.00 84.69 85 GLU A N 1
ATOM 676 C CA . GLU A 1 85 ? -7.589 14.472 -3.950 1.00 84.69 85 GLU A CA 1
ATOM 677 C C . GLU A 1 85 ? -6.570 14.155 -5.048 1.00 84.69 85 GLU A C 1
ATOM 679 O O . GLU A 1 85 ? -6.935 14.091 -6.223 1.00 84.69 85 GLU A O 1
ATOM 684 N N . LYS A 1 86 ? -5.324 13.831 -4.680 1.00 88.44 86 LYS A N 1
ATOM 685 C CA . LYS A 1 86 ? -4.305 13.383 -5.642 1.00 88.44 86 LYS A CA 1
ATOM 686 C C . LYS A 1 86 ? -4.735 12.111 -6.371 1.00 88.44 86 LYS A C 1
ATOM 688 O O . LYS A 1 86 ? -4.565 12.010 -7.583 1.00 88.44 86 LYS A O 1
ATOM 693 N N . PHE A 1 87 ? -5.388 11.175 -5.680 1.00 86.88 87 PHE A N 1
ATOM 694 C CA . PHE A 1 87 ? -5.892 9.937 -6.287 1.00 86.88 87 PHE A CA 1
ATOM 695 C C . PHE A 1 87 ? -7.028 10.155 -7.293 1.00 86.88 87 PHE A C 1
ATOM 697 O O . PHE A 1 87 ? -7.227 9.322 -8.179 1.00 86.88 87 PHE A O 1
ATOM 704 N N . LYS A 1 88 ? -7.774 11.263 -7.192 1.00 80.75 88 LYS A N 1
ATOM 705 C CA . LYS A 1 88 ? -8.832 11.603 -8.158 1.00 80.75 88 LYS A CA 1
ATOM 706 C C . LYS A 1 88 ? -8.278 12.060 -9.508 1.00 80.75 88 LYS A C 1
ATOM 708 O O . LYS A 1 88 ? -8.992 11.942 -10.499 1.00 80.75 88 LYS A O 1
ATOM 713 N N . SER A 1 89 ? -7.035 12.547 -9.556 1.00 79.88 89 SER A N 1
ATOM 714 C CA . SER A 1 89 ? -6.411 13.069 -10.782 1.00 79.88 89 SER A CA 1
ATOM 715 C C . SER A 1 89 ? -6.202 12.010 -11.873 1.00 79.88 89 SER A C 1
ATOM 717 O O . SER A 1 89 ? -6.114 12.365 -13.043 1.00 79.88 89 SER A O 1
ATOM 719 N N . GLN A 1 90 ? -6.129 10.724 -11.498 1.00 75.00 90 GLN A N 1
ATOM 720 C CA . GLN A 1 90 ? -5.726 9.604 -12.365 1.00 75.00 90 GLN A CA 1
ATOM 721 C C . GLN A 1 90 ? -4.327 9.737 -12.992 1.00 75.00 90 GLN A C 1
ATOM 723 O O . GLN A 1 90 ? -3.940 8.895 -13.801 1.00 75.00 90 GLN A O 1
ATOM 728 N N . ASP A 1 91 ? -3.563 10.758 -12.607 1.00 84.06 91 ASP A N 1
ATOM 729 C CA . ASP A 1 91 ? -2.185 10.938 -13.032 1.00 84.06 91 ASP A CA 1
ATOM 730 C C . ASP A 1 91 ? -1.262 10.035 -12.191 1.00 84.06 91 ASP A C 1
ATOM 732 O O . ASP A 1 91 ? -1.265 10.141 -10.959 1.00 84.06 91 ASP A O 1
ATOM 736 N N . PRO A 1 92 ? -0.473 9.134 -12.809 1.00 81.62 92 PRO A N 1
ATOM 737 C CA . PRO A 1 92 ? 0.403 8.219 -12.080 1.00 81.62 92 PRO A CA 1
ATOM 738 C C . PRO A 1 92 ? 1.388 8.910 -11.134 1.00 81.62 92 PRO A C 1
ATOM 740 O O . PRO A 1 92 ? 1.664 8.387 -10.050 1.00 81.62 92 PRO A O 1
ATOM 743 N N . LEU A 1 93 ? 1.889 10.092 -11.507 1.00 84.00 93 LEU A N 1
ATOM 744 C CA . LEU A 1 93 ? 2.832 10.846 -10.687 1.00 84.00 93 LEU A CA 1
ATOM 745 C C . LEU A 1 93 ? 2.145 11.408 -9.438 1.00 84.00 93 LEU A C 1
ATOM 747 O O . LEU A 1 93 ? 2.650 11.221 -8.330 1.00 84.00 93 LEU A O 1
ATOM 751 N N . GLU A 1 94 ? 0.986 12.051 -9.587 1.00 89.44 94 GLU A N 1
ATOM 752 C CA . GLU A 1 94 ? 0.198 12.529 -8.445 1.00 89.44 94 GLU A CA 1
ATOM 753 C C . GLU A 1 94 ? -0.274 11.383 -7.540 1.00 89.44 94 GLU A C 1
ATOM 755 O O . GLU A 1 94 ? -0.209 11.499 -6.312 1.00 89.44 94 GLU A O 1
ATOM 760 N N . ILE A 1 95 ? -0.665 10.241 -8.112 1.00 87.00 95 ILE A N 1
ATOM 761 C CA . ILE A 1 95 ? -1.009 9.041 -7.338 1.00 87.00 95 ILE A CA 1
ATOM 762 C C . ILE A 1 95 ? 0.192 8.556 -6.525 1.00 87.00 95 ILE A C 1
ATOM 764 O O . ILE A 1 95 ? 0.068 8.338 -5.319 1.00 87.00 95 ILE A O 1
ATOM 768 N N . THR A 1 96 ? 1.356 8.426 -7.160 1.00 86.56 96 THR A N 1
ATOM 769 C CA . THR A 1 96 ? 2.598 8.008 -6.496 1.00 86.56 96 THR A CA 1
ATOM 770 C C . THR A 1 96 ? 2.958 8.971 -5.369 1.00 86.56 96 THR A C 1
ATOM 772 O O . THR A 1 96 ? 3.228 8.534 -4.253 1.00 86.56 96 THR A O 1
ATOM 775 N N . ARG A 1 97 ? 2.873 10.286 -5.609 1.00 88.75 97 ARG A N 1
ATOM 776 C CA . ARG A 1 97 ? 3.093 11.316 -4.581 1.00 88.75 97 ARG A CA 1
ATOM 777 C C . ARG A 1 97 ? 2.144 11.157 -3.398 1.00 88.75 97 ARG A C 1
ATOM 779 O O . ARG A 1 97 ? 2.608 11.140 -2.266 1.00 88.75 97 ARG A O 1
ATOM 786 N N . GLY A 1 98 ? 0.843 11.003 -3.645 1.00 90.19 98 GLY A N 1
ATOM 787 C CA . GLY A 1 98 ? -0.135 10.806 -2.572 1.00 90.19 98 GLY A CA 1
ATOM 788 C C . GLY A 1 98 ? 0.142 9.546 -1.749 1.00 90.19 98 GLY A C 1
ATOM 789 O O . GLY A 1 98 ? 0.063 9.569 -0.524 1.00 90.19 98 GLY A O 1
ATOM 790 N N . VAL A 1 99 ? 0.534 8.447 -2.397 1.00 90.56 99 VAL A N 1
ATOM 791 C CA . VAL A 1 99 ? 0.904 7.214 -1.691 1.00 90.56 99 VAL A CA 1
ATOM 792 C C . VAL A 1 99 ? 2.174 7.410 -0.859 1.00 90.56 99 VAL A C 1
ATOM 794 O O . VAL A 1 99 ? 2.196 7.023 0.308 1.00 90.56 99 VAL A O 1
ATOM 797 N N . LEU A 1 100 ? 3.205 8.060 -1.403 1.00 88.00 100 LEU A N 1
ATOM 798 C CA . LEU A 1 100 ? 4.441 8.360 -0.674 1.00 88.00 100 LEU A CA 1
ATOM 799 C C . LEU A 1 100 ? 4.210 9.277 0.532 1.00 88.00 100 LEU A C 1
ATOM 801 O O . LEU A 1 100 ? 4.790 9.027 1.589 1.00 88.00 100 LEU A O 1
ATOM 805 N N . ASP A 1 101 ? 3.347 10.288 0.409 1.00 90.62 101 ASP A N 1
ATOM 806 C CA . ASP A 1 101 ? 2.992 11.178 1.519 1.00 90.62 101 ASP A CA 1
ATOM 807 C C . ASP A 1 101 ? 2.357 10.385 2.676 1.00 90.62 101 ASP A C 1
ATOM 809 O O . ASP A 1 101 ? 2.755 10.520 3.840 1.00 90.62 101 ASP A O 1
ATOM 813 N N . ILE A 1 102 ? 1.413 9.490 2.355 1.00 90.12 102 ILE A N 1
ATOM 814 C CA . ILE A 1 102 ? 0.794 8.589 3.334 1.00 90.12 102 ILE A CA 1
ATOM 815 C C . ILE A 1 102 ? 1.846 7.681 3.978 1.00 90.12 102 ILE A C 1
ATOM 817 O O . ILE A 1 102 ? 1.935 7.616 5.201 1.00 90.12 102 ILE A O 1
ATOM 821 N N . ILE A 1 103 ? 2.667 6.992 3.181 1.00 87.38 103 ILE A N 1
ATOM 822 C CA . ILE A 1 103 ? 3.667 6.041 3.692 1.00 87.38 103 ILE A CA 1
ATOM 823 C C . ILE A 1 103 ? 4.669 6.738 4.612 1.00 87.38 103 ILE A C 1
ATOM 825 O O . ILE A 1 103 ? 5.032 6.194 5.656 1.00 87.38 103 ILE A O 1
ATOM 829 N N . SER A 1 104 ? 5.112 7.937 4.233 1.00 85.25 104 SER A N 1
ATOM 830 C CA . SER A 1 104 ? 6.050 8.740 5.016 1.00 85.25 104 SER A CA 1
ATOM 831 C C . SER A 1 104 ? 5.490 9.051 6.406 1.00 85.25 104 SER A C 1
ATOM 833 O O . SER A 1 104 ? 6.186 8.896 7.409 1.00 85.25 104 SER A O 1
ATOM 835 N N . THR A 1 105 ? 4.209 9.419 6.486 1.00 87.44 105 THR A N 1
ATOM 836 C CA . THR A 1 105 ? 3.566 9.767 7.760 1.00 87.44 105 THR A CA 1
ATOM 837 C C . THR A 1 105 ? 3.191 8.547 8.597 1.00 87.44 105 THR A C 1
ATOM 839 O O . THR A 1 105 ? 3.535 8.505 9.777 1.00 87.44 105 THR A O 1
ATOM 842 N N . VAL A 1 106 ? 2.571 7.522 8.001 1.00 85.00 106 VAL A N 1
ATOM 843 C CA . VAL A 1 106 ? 2.235 6.256 8.683 1.00 85.00 106 VAL A CA 1
ATOM 844 C C . VAL A 1 106 ? 3.491 5.572 9.206 1.00 85.00 106 VAL A C 1
ATOM 846 O O . VAL A 1 106 ? 3.503 5.054 10.320 1.00 85.00 106 VAL A O 1
ATOM 849 N N . GLY A 1 107 ? 4.571 5.602 8.424 1.00 75.88 107 GLY A N 1
ATOM 850 C CA . GLY A 1 107 ? 5.840 5.003 8.796 1.00 75.88 107 GLY A CA 1
ATOM 851 C C . GLY A 1 107 ? 6.375 5.513 10.136 1.00 75.88 107 GLY A C 1
ATOM 852 O O . GLY A 1 107 ? 6.881 4.713 10.924 1.00 75.88 107 GLY A O 1
ATOM 853 N N . ASN A 1 108 ? 6.214 6.802 10.429 1.00 78.44 108 ASN A N 1
ATOM 854 C CA . ASN A 1 108 ? 6.664 7.385 11.695 1.00 78.44 108 ASN A CA 1
ATOM 855 C C . ASN A 1 108 ? 5.899 6.844 12.912 1.00 78.44 108 ASN A C 1
ATOM 857 O O . ASN A 1 108 ? 6.391 6.964 14.029 1.00 78.44 108 ASN A O 1
ATOM 861 N N . LEU A 1 109 ? 4.728 6.230 12.703 1.00 78.88 109 LEU A N 1
ATOM 862 C CA . LEU A 1 109 ? 3.931 5.641 13.777 1.00 78.88 109 LEU A CA 1
ATOM 863 C C . LEU A 1 109 ? 4.287 4.170 14.048 1.00 78.88 109 LEU A C 1
ATOM 865 O O . LEU A 1 109 ? 4.061 3.669 15.149 1.00 78.88 109 LEU A O 1
ATOM 869 N N . VAL A 1 110 ? 4.838 3.453 13.062 1.00 69.75 110 VAL A N 1
ATOM 870 C CA . VAL A 1 110 ? 5.122 2.010 13.166 1.00 69.75 110 VAL A CA 1
ATOM 871 C C . VAL A 1 110 ? 6.115 1.730 14.299 1.00 69.75 110 VAL A C 1
ATOM 873 O O . VAL A 1 110 ? 7.210 2.288 14.323 1.00 69.75 110 VAL A O 1
ATOM 876 N N . GLY A 1 111 ? 5.731 0.849 15.229 1.00 64.94 111 GLY A N 1
ATOM 877 C CA . GLY A 1 111 ? 6.533 0.487 16.405 1.00 64.94 111 GLY A CA 1
ATOM 878 C C . GLY A 1 111 ? 6.474 1.484 17.570 1.00 64.94 111 GLY A C 1
ATOM 879 O O . GLY A 1 111 ? 7.146 1.272 18.577 1.00 64.94 111 GLY A O 1
ATOM 880 N N . GLY A 1 112 ? 5.689 2.561 17.458 1.00 69.50 112 GLY A N 1
ATOM 881 C CA . GLY A 1 112 ? 5.495 3.532 18.536 1.00 69.50 112 GLY A CA 1
ATOM 882 C C . GLY A 1 112 ? 4.345 3.187 19.499 1.00 69.50 112 GLY A C 1
ATOM 883 O O . GLY A 1 112 ? 3.598 2.230 19.279 1.00 69.50 112 GLY A O 1
ATOM 884 N N . PRO A 1 113 ? 4.146 3.985 20.565 1.00 68.88 113 PRO A N 1
ATOM 885 C CA . PRO A 1 113 ? 3.208 3.708 21.660 1.00 68.88 113 PRO A CA 1
ATOM 886 C C . PRO A 1 113 ? 1.743 4.043 21.315 1.00 68.88 113 PRO A C 1
ATOM 888 O O . PRO A 1 113 ? 0.984 4.512 22.161 1.00 68.88 113 PRO A O 1
ATOM 891 N N . TYR A 1 114 ? 1.341 3.838 20.064 1.00 74.62 114 TYR A N 1
ATOM 892 C CA . TYR A 1 114 ? 0.030 4.239 19.550 1.00 74.62 114 TYR A CA 1
ATOM 893 C C . TYR A 1 114 ? -1.021 3.118 19.693 1.00 74.62 114 TYR A C 1
ATOM 895 O O . TYR A 1 114 ? -2.216 3.364 19.570 1.00 74.62 114 TYR A O 1
ATOM 903 N N . GLY A 1 115 ? -0.601 1.890 20.013 1.00 73.31 115 GLY A N 1
ATOM 904 C CA . GLY A 1 115 ? -1.506 0.764 20.252 1.00 73.31 115 GLY A CA 1
ATOM 905 C C . GLY A 1 115 ? -2.291 0.353 19.004 1.00 73.31 115 GLY A C 1
ATOM 906 O O . GLY A 1 115 ? -1.786 0.423 17.884 1.00 73.31 115 GLY A O 1
ATOM 907 N N . THR A 1 116 ? -3.538 -0.074 19.198 1.00 76.62 116 THR A N 1
ATOM 908 C CA . THR A 1 116 ? -4.404 -0.600 18.130 1.00 76.62 116 THR A CA 1
ATOM 909 C C . THR A 1 116 ? -4.835 0.459 17.111 1.00 76.62 116 THR A C 1
ATOM 911 O O . THR A 1 116 ? -5.203 0.101 15.994 1.00 76.62 116 THR A O 1
ATOM 914 N N . ILE A 1 117 ? -4.723 1.758 17.434 1.00 83.25 117 ILE A N 1
ATOM 915 C CA . ILE A 1 117 ? -5.207 2.844 16.567 1.00 83.25 117 ILE A CA 1
ATOM 916 C C . ILE A 1 117 ? -4.490 2.896 15.215 1.00 83.25 117 ILE A C 1
ATOM 918 O O . ILE A 1 117 ? -5.102 3.252 14.211 1.00 83.25 117 ILE A O 1
ATOM 922 N N . ILE A 1 118 ? -3.206 2.511 15.155 1.00 83.31 118 ILE A N 1
ATOM 923 C CA . ILE A 1 118 ? -2.474 2.451 13.881 1.00 83.31 118 ILE A CA 1
ATOM 924 C C . ILE A 1 118 ? -3.103 1.399 12.980 1.00 83.31 118 ILE A C 1
ATOM 926 O O . ILE A 1 118 ? -3.264 1.657 11.793 1.00 83.31 118 ILE A O 1
ATOM 930 N N . GLY A 1 119 ? -3.475 0.244 13.537 1.00 84.19 119 GLY A N 1
ATOM 931 C CA . GLY A 1 119 ? -4.190 -0.799 12.812 1.00 84.19 119 GLY A CA 1
ATOM 932 C C . GLY A 1 119 ? -5.466 -0.243 12.188 1.00 84.19 119 GLY A C 1
ATOM 933 O O . GLY A 1 119 ? -5.610 -0.282 10.970 1.00 84.19 119 GLY A O 1
ATOM 934 N N . THR A 1 120 ? -6.313 0.402 12.996 1.00 85.44 120 THR A N 1
ATOM 935 C CA . THR A 1 120 ? -7.558 1.053 12.552 1.00 85.44 120 THR A CA 1
ATOM 936 C C . THR A 1 120 ? -7.314 2.092 11.443 1.00 85.44 120 THR A C 1
ATOM 938 O O . THR A 1 120 ? -8.011 2.104 10.427 1.00 85.44 120 THR A O 1
ATOM 941 N N . ILE A 1 121 ? -6.289 2.941 11.577 1.00 87.38 121 ILE A N 1
ATOM 942 C CA . ILE A 1 121 ? -5.913 3.933 10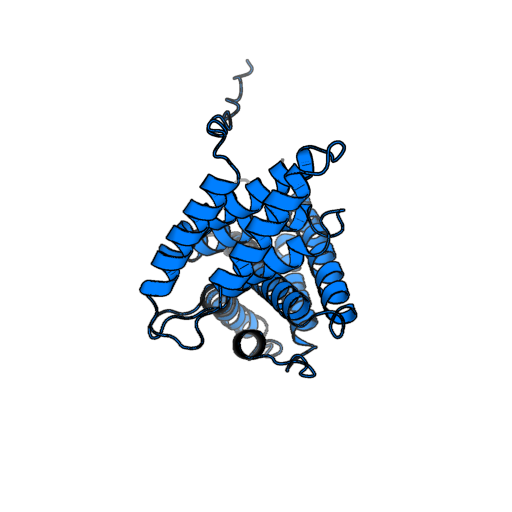.554 1.00 87.38 121 ILE A CA 1
ATOM 943 C C . ILE A 1 121 ? -5.427 3.248 9.268 1.00 87.38 121 ILE A C 1
ATOM 945 O O . ILE A 1 121 ? -5.845 3.622 8.169 1.00 87.38 121 ILE A O 1
ATOM 949 N N . CYS A 1 122 ? -4.583 2.222 9.386 1.00 88.00 122 CYS A N 1
ATOM 950 C CA . CYS A 1 122 ? -4.126 1.414 8.259 1.00 88.00 122 CYS A CA 1
ATOM 951 C C . CYS A 1 122 ? -5.287 0.691 7.570 1.00 88.00 122 CYS A C 1
ATOM 953 O O . CYS A 1 122 ? -5.237 0.534 6.355 1.00 88.00 122 CYS A O 1
ATOM 955 N N . SER A 1 123 ? -6.356 0.328 8.283 1.00 86.50 123 SER A N 1
ATOM 956 C CA . SER A 1 123 ? -7.581 -0.217 7.684 1.00 86.50 123 SER A CA 1
ATOM 957 C C . SER A 1 123 ? -8.294 0.812 6.810 1.00 86.50 123 SER A C 1
ATOM 959 O O . SER A 1 123 ? -8.655 0.500 5.673 1.00 86.50 123 SER A O 1
ATOM 961 N N . VAL A 1 124 ? -8.439 2.061 7.280 1.00 86.31 124 VAL A N 1
ATOM 962 C CA . VAL A 1 124 ? -9.011 3.155 6.467 1.00 86.31 124 VAL A CA 1
ATOM 963 C C . VAL A 1 124 ? -8.169 3.389 5.215 1.00 86.31 124 VAL A C 1
ATOM 965 O O . VAL A 1 124 ? -8.694 3.398 4.101 1.00 86.31 124 VAL A O 1
ATOM 968 N N . ILE A 1 125 ? -6.858 3.554 5.392 1.00 88.56 125 ILE A N 1
ATOM 969 C CA . ILE A 1 125 ? -5.913 3.814 4.301 1.00 88.56 125 ILE A CA 1
ATOM 970 C C . ILE A 1 125 ? -5.889 2.640 3.320 1.00 88.56 125 ILE A C 1
ATOM 972 O O . ILE A 1 125 ? -6.004 2.837 2.113 1.00 88.56 125 ILE 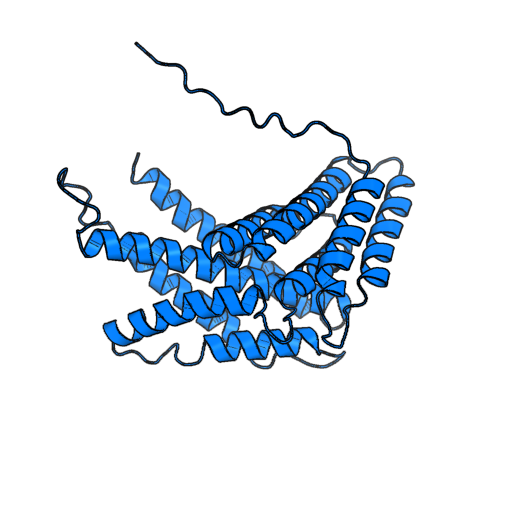A O 1
ATOM 976 N N . GLY A 1 126 ? -5.806 1.412 3.827 1.00 86.12 126 GLY A N 1
ATOM 977 C CA . GLY A 1 126 ? -5.840 0.187 3.042 1.00 86.12 126 GLY A CA 1
ATOM 978 C C . GLY A 1 126 ? -7.072 0.125 2.152 1.00 86.12 126 GLY A C 1
ATOM 979 O O . GLY A 1 126 ? -6.946 -0.063 0.944 1.00 86.12 126 GLY A O 1
ATOM 980 N N . ALA A 1 127 ? -8.253 0.390 2.713 1.00 84.88 127 ALA A N 1
ATOM 981 C CA . ALA A 1 127 ? -9.497 0.431 1.955 1.00 84.88 127 ALA A CA 1
ATOM 982 C C . ALA A 1 127 ? -9.518 1.546 0.890 1.00 84.88 127 ALA A C 1
ATOM 984 O O . ALA A 1 127 ? -10.049 1.336 -0.203 1.00 84.88 127 ALA A O 1
ATOM 985 N N . ILE A 1 128 ? -8.925 2.718 1.160 1.00 86.31 128 ILE A N 1
ATOM 986 C CA . ILE A 1 128 ? -8.768 3.787 0.156 1.00 86.31 128 ILE A CA 1
ATOM 987 C C . ILE A 1 128 ? -7.916 3.298 -1.025 1.00 86.31 128 ILE A C 1
ATOM 989 O O . ILE A 1 128 ? -8.275 3.536 -2.182 1.00 86.31 128 ILE A O 1
ATOM 993 N N . LEU A 1 129 ? -6.811 2.606 -0.735 1.00 86.88 129 LEU A N 1
ATOM 994 C CA . LEU A 1 129 ? -5.810 2.190 -1.718 1.00 86.88 129 LEU A CA 1
ATOM 995 C C . LEU A 1 129 ? -6.255 0.990 -2.571 1.00 86.88 129 LEU A C 1
ATOM 997 O O . LEU A 1 129 ? -5.934 0.921 -3.760 1.00 86.88 129 LEU A O 1
ATOM 1001 N N . THR A 1 130 ? -7.002 0.046 -1.994 1.00 84.25 130 THR A N 1
ATOM 1002 C CA . THR A 1 130 ? -7.368 -1.221 -2.654 1.00 84.25 130 THR A CA 1
ATOM 1003 C C . THR A 1 130 ? -8.732 -1.192 -3.341 1.00 84.25 130 THR A C 1
ATOM 1005 O O . THR A 1 130 ? -8.951 -1.937 -4.302 1.00 84.25 130 THR A O 1
ATOM 1008 N N . LYS A 1 131 ? -9.655 -0.318 -2.918 1.00 78.62 131 LYS A N 1
ATOM 1009 C CA . LYS A 1 131 ? -11.016 -0.279 -3.470 1.00 78.62 131 LYS A CA 1
ATOM 1010 C C . LYS A 1 131 ? -11.028 0.195 -4.926 1.00 78.62 131 LYS A C 1
ATOM 1012 O O . LYS A 1 131 ? -10.548 1.279 -5.252 1.00 78.62 131 LYS A O 1
ATOM 1017 N N . SER A 1 132 ? -11.663 -0.600 -5.785 1.00 65.38 132 SER A N 1
ATOM 1018 C CA . SER A 1 132 ? -11.857 -0.318 -7.216 1.00 65.38 132 SER A CA 1
ATOM 1019 C C . SER A 1 132 ? -13.279 0.200 -7.490 1.00 65.38 132 SER A C 1
ATOM 1021 O O . SER A 1 132 ? -14.222 -0.166 -6.779 1.00 65.38 132 SER A O 1
ATOM 1023 N N . LYS A 1 133 ? -13.458 1.040 -8.521 1.00 68.31 133 LYS A N 1
ATOM 1024 C CA . LYS A 1 133 ? -14.789 1.415 -9.045 1.00 68.31 133 LYS A CA 1
ATOM 1025 C C . LYS A 1 133 ? -15.142 0.520 -10.245 1.00 68.31 133 LYS A C 1
ATOM 1027 O O . LYS A 1 133 ? -14.223 0.098 -10.942 1.00 68.31 133 LYS A O 1
ATOM 1032 N N . PRO A 1 134 ? -16.431 0.321 -10.591 1.00 56.06 134 PRO A N 1
ATOM 1033 C CA . PRO A 1 134 ? -16.834 -0.496 -11.747 1.00 56.06 134 PRO A CA 1
ATOM 1034 C C . PRO A 1 134 ? -16.187 -0.104 -13.092 1.00 56.06 134 PRO A C 1
ATOM 1036 O O . PRO A 1 134 ? -16.156 -0.907 -14.016 1.00 56.06 134 PRO A O 1
ATOM 1039 N N . LYS A 1 135 ? -15.669 1.129 -13.212 1.00 62.81 135 LYS A N 1
ATOM 1040 C CA . LYS A 1 135 ? -14.984 1.649 -14.410 1.00 62.81 135 LYS A CA 1
ATOM 1041 C C . LYS A 1 135 ? -13.628 2.309 -14.119 1.00 62.81 135 LYS A C 1
ATOM 1043 O O . LYS A 1 135 ? -13.081 2.961 -15.002 1.00 62.81 135 LYS A O 1
ATOM 1048 N N . GLN A 1 136 ? -13.102 2.201 -12.894 1.00 68.62 136 GLN A N 1
ATOM 1049 C CA . GLN A 1 136 ? -11.797 2.772 -12.540 1.00 68.62 136 GLN A CA 1
ATOM 1050 C C . GLN A 1 136 ? -10.991 1.790 -11.674 1.00 68.62 136 GLN A C 1
ATOM 1052 O O . GLN A 1 136 ? -11.507 1.344 -10.643 1.00 68.62 136 GLN A O 1
ATOM 1057 N N . PRO A 1 137 ? -9.743 1.471 -12.062 1.00 78.62 137 PRO A N 1
ATOM 1058 C CA . PRO A 1 137 ? -8.850 0.634 -11.260 1.00 78.62 137 PRO A CA 1
ATOM 1059 C C . PRO A 1 137 ? -8.549 1.274 -9.895 1.00 78.62 137 PRO A C 1
ATOM 1061 O O . PRO A 1 137 ? -8.587 2.500 -9.758 1.00 78.62 137 PRO A O 1
ATOM 1064 N N . SER A 1 138 ? -8.246 0.463 -8.877 1.00 84.19 138 SER A N 1
ATOM 1065 C CA . SER A 1 138 ? -7.801 0.987 -7.576 1.00 84.19 138 SER A CA 1
ATOM 1066 C C . SER A 1 138 ? -6.446 1.696 -7.675 1.00 84.19 138 SER A C 1
ATOM 1068 O O . SER A 1 138 ? -5.764 1.597 -8.694 1.00 84.19 138 SER A O 1
ATOM 1070 N N . VAL A 1 139 ? -6.028 2.394 -6.614 1.00 85.06 139 VAL A N 1
ATOM 1071 C CA . VAL A 1 139 ? -4.680 2.992 -6.551 1.00 85.06 139 VAL A CA 1
ATOM 1072 C C . VAL A 1 139 ? -3.610 1.910 -6.707 1.00 85.06 139 VAL A C 1
ATOM 1074 O O . VAL A 1 139 ? -2.684 2.074 -7.498 1.00 85.06 139 VAL A O 1
ATOM 1077 N N . VAL A 1 140 ? -3.778 0.772 -6.025 1.00 85.56 140 VAL A N 1
ATOM 1078 C CA . VAL A 1 140 ? -2.869 -0.378 -6.152 1.00 85.56 140 VAL A CA 1
ATOM 1079 C C . VAL A 1 140 ? -2.843 -0.920 -7.582 1.00 85.56 140 VAL A C 1
ATOM 1081 O O . VAL A 1 140 ? -1.765 -1.152 -8.110 1.00 85.56 140 VAL A O 1
ATOM 1084 N N . ASP A 1 141 ? -3.991 -1.074 -8.249 1.00 85.00 141 ASP A N 1
ATOM 1085 C CA . ASP A 1 141 ? -4.016 -1.561 -9.637 1.00 85.00 141 ASP A CA 1
ATOM 1086 C C . ASP A 1 141 ? -3.380 -0.571 -10.620 1.00 85.00 141 ASP A C 1
ATOM 1088 O O . ASP A 1 141 ? -2.761 -0.987 -11.600 1.00 85.00 141 ASP A O 1
ATOM 1092 N N . GLN A 1 142 ? -3.556 0.733 -10.383 1.00 85.25 142 GLN A N 1
ATOM 1093 C CA . GLN A 1 142 ? -2.959 1.787 -11.201 1.00 85.25 142 GLN A CA 1
ATOM 1094 C C . GLN A 1 142 ? -1.438 1.760 -11.084 1.00 85.25 142 GLN A C 1
ATOM 1096 O O . GLN A 1 142 ? -0.760 1.700 -12.107 1.00 85.25 142 GLN A O 1
ATOM 1101 N N . LEU A 1 143 ? -0.907 1.707 -9.861 1.00 83.56 143 LEU A N 1
ATOM 1102 C CA . LEU A 1 143 ? 0.533 1.596 -9.641 1.00 83.56 143 LEU A CA 1
ATOM 1103 C C . LEU A 1 143 ? 1.083 0.266 -10.174 1.00 83.56 143 LEU A C 1
ATOM 1105 O O . LEU A 1 143 ? 2.075 0.259 -10.896 1.00 83.56 143 LEU A O 1
ATOM 1109 N N . ALA A 1 144 ? 0.399 -0.853 -9.915 1.00 84.06 144 ALA A N 1
ATOM 1110 C CA . ALA A 1 144 ? 0.797 -2.165 -10.420 1.00 84.06 144 ALA A CA 1
ATOM 1111 C C . ALA A 1 144 ? 0.820 -2.214 -11.952 1.00 84.06 144 ALA A C 1
ATOM 1113 O O . ALA A 1 144 ? 1.648 -2.916 -12.526 1.00 84.06 144 ALA A O 1
ATOM 1114 N N . LYS A 1 145 ? -0.068 -1.477 -12.632 1.00 83.19 145 LYS A N 1
ATOM 1115 C CA . LYS A 1 145 ? -0.037 -1.353 -14.091 1.00 83.19 145 LYS A CA 1
ATOM 1116 C C . LYS A 1 145 ? 1.236 -0.653 -14.559 1.00 83.19 145 LYS A C 1
ATOM 1118 O O . LYS A 1 145 ? 1.882 -1.187 -15.448 1.00 83.19 145 LYS A O 1
ATOM 1123 N N . VAL A 1 146 ? 1.601 0.486 -13.971 1.00 75.88 146 VAL A N 1
ATOM 1124 C CA . VAL A 1 146 ? 2.805 1.224 -14.391 1.00 75.88 146 VAL A CA 1
ATOM 1125 C C . VAL A 1 146 ? 4.062 0.393 -14.153 1.00 75.88 146 VAL A C 1
ATOM 1127 O O . VAL A 1 146 ? 4.866 0.204 -15.063 1.00 75.88 146 VAL A O 1
ATOM 1130 N N . VAL A 1 147 ? 4.162 -0.208 -12.965 1.00 73.56 147 VAL A N 1
ATOM 1131 C CA . VAL A 1 147 ? 5.244 -1.134 -12.617 1.00 73.56 147 VAL A CA 1
ATOM 1132 C C . VAL A 1 147 ? 5.324 -2.276 -13.624 1.00 73.56 147 VAL A C 1
ATOM 1134 O O . VAL A 1 147 ? 6.407 -2.632 -14.069 1.00 73.56 147 VAL A O 1
ATOM 1137 N N . HIS A 1 148 ? 4.181 -2.839 -14.014 1.00 74.44 148 HIS A N 1
ATOM 1138 C CA . HIS A 1 148 ? 4.127 -3.940 -14.965 1.00 74.44 148 HIS A CA 1
ATOM 1139 C C . HIS A 1 148 ? 4.486 -3.547 -16.394 1.00 74.44 148 HIS A C 1
ATOM 1141 O O . HIS A 1 148 ? 5.166 -4.315 -17.067 1.00 74.44 148 HIS A O 1
ATOM 1147 N N . ASP A 1 149 ? 4.021 -2.391 -16.865 1.00 74.69 149 ASP A N 1
ATOM 1148 C CA . ASP A 1 149 ? 4.312 -1.912 -18.215 1.00 74.69 149 ASP A CA 1
ATOM 1149 C C . ASP A 1 149 ? 5.835 -1.717 -18.372 1.00 74.69 149 ASP A C 1
ATOM 1151 O O . ASP A 1 149 ? 6.415 -2.167 -19.365 1.00 74.69 149 ASP A O 1
ATOM 1155 N N . GLU A 1 150 ? 6.509 -1.188 -17.342 1.00 67.69 150 GLU A N 1
ATOM 1156 C CA . GLU A 1 150 ? 7.975 -1.107 -17.329 1.00 67.69 150 GLU A CA 1
ATOM 1157 C C . GLU A 1 150 ? 8.642 -2.477 -17.141 1.00 67.69 150 GLU A C 1
ATOM 1159 O O . GLU A 1 150 ? 9.680 -2.769 -17.731 1.00 67.69 150 GLU A O 1
ATOM 1164 N N . LEU A 1 151 ? 8.034 -3.371 -16.368 1.00 66.31 151 LEU A N 1
ATOM 1165 C CA . LEU A 1 151 ? 8.542 -4.721 -16.142 1.00 66.31 151 LEU A CA 1
ATOM 1166 C C . LEU A 1 151 ? 8.477 -5.583 -17.413 1.00 66.31 151 LEU A C 1
ATOM 1168 O O . LEU A 1 151 ? 9.390 -6.360 -17.664 1.00 66.31 151 LEU A O 1
ATOM 1172 N N . VAL A 1 152 ? 7.485 -5.391 -18.287 1.00 66.44 152 VAL A N 1
ATOM 1173 C CA . VAL A 1 152 ? 7.460 -6.001 -19.630 1.00 66.44 152 VAL A CA 1
ATOM 1174 C C . VAL A 1 152 ? 8.594 -5.454 -20.501 1.00 66.44 152 VAL A C 1
ATOM 1176 O O . VAL A 1 152 ? 9.206 -6.206 -21.264 1.00 66.44 152 VAL A O 1
ATOM 1179 N N . HIS A 1 153 ? 8.890 -4.157 -20.404 1.00 66.44 153 HIS A N 1
ATOM 1180 C CA . HIS A 1 153 ? 10.022 -3.549 -21.103 1.00 66.44 153 HIS A CA 1
ATOM 1181 C C . HIS A 1 153 ? 11.367 -4.097 -20.580 1.00 66.44 153 HIS A C 1
ATOM 1183 O O . HIS A 1 153 ? 12.249 -4.446 -21.369 1.00 66.44 153 HIS A O 1
ATOM 1189 N N . PHE A 1 154 ? 11.482 -4.285 -19.265 1.00 65.12 154 PHE A N 1
ATOM 1190 C CA . PHE A 1 154 ? 12.631 -4.883 -18.586 1.00 65.12 154 PHE A CA 1
ATOM 1191 C C . PHE A 1 154 ? 12.835 -6.366 -18.940 1.00 65.12 154 PHE A C 1
ATOM 1193 O O . PHE A 1 154 ? 13.919 -6.743 -19.387 1.00 65.12 154 PHE A O 1
ATOM 1200 N N . ASN A 1 155 ? 11.787 -7.188 -18.843 1.00 62.31 155 ASN A N 1
ATOM 1201 C CA . ASN A 1 155 ? 11.804 -8.612 -19.193 1.00 62.31 155 ASN A CA 1
ATOM 1202 C C . ASN A 1 155 ? 12.213 -8.826 -20.655 1.00 62.31 155 ASN A C 1
ATOM 1204 O O . ASN A 1 155 ? 13.021 -9.700 -20.960 1.00 62.31 155 ASN A O 1
ATOM 1208 N N . LYS A 1 156 ? 11.736 -7.975 -21.576 1.00 64.56 156 LYS A N 1
ATOM 1209 C CA . LYS A 1 156 ? 12.168 -8.008 -22.983 1.00 64.56 156 LYS A CA 1
ATOM 1210 C C . LYS A 1 156 ? 13.658 -7.713 -23.156 1.00 64.56 156 LYS A C 1
ATOM 1212 O O . LYS A 1 156 ? 14.282 -8.319 -24.024 1.00 64.56 156 LYS A O 1
ATOM 1217 N N . ARG A 1 157 ? 14.230 -6.804 -22.358 1.00 64.06 157 ARG A N 1
ATOM 1218 C CA . ARG A 1 157 ? 15.668 -6.487 -22.405 1.00 64.06 157 ARG A CA 1
ATOM 1219 C C . ARG A 1 157 ? 16.537 -7.585 -21.805 1.00 64.06 157 ARG A C 1
ATOM 1221 O O . ARG A 1 157 ? 17.605 -7.847 -22.346 1.00 64.06 157 ARG A O 1
ATOM 1228 N N . LEU A 1 158 ? 16.090 -8.220 -20.724 1.00 60.03 158 LEU A N 1
ATOM 1229 C CA . LEU A 1 158 ? 16.830 -9.303 -20.068 1.00 60.03 158 LEU A CA 1
ATOM 1230 C C . LEU A 1 158 ? 16.553 -10.694 -20.652 1.00 60.03 158 LEU A C 1
ATOM 1232 O O . LEU A 1 158 ? 17.241 -11.641 -20.286 1.00 60.03 158 LEU A O 1
ATOM 1236 N N . GLN A 1 159 ? 15.566 -10.820 -21.548 1.00 56.66 159 GLN A N 1
ATOM 1237 C CA . GLN A 1 159 ? 15.005 -12.106 -21.990 1.00 56.66 159 GLN A CA 1
ATOM 1238 C C . GLN A 1 159 ? 14.562 -13.001 -20.818 1.00 56.66 159 GLN A C 1
ATOM 1240 O O . GLN A 1 159 ? 14.526 -14.224 -20.940 1.00 56.66 159 GLN A O 1
ATOM 1245 N N . ASP A 1 160 ? 14.223 -12.388 -19.686 1.00 62.41 160 ASP A N 1
ATOM 1246 C CA . ASP A 1 160 ? 13.837 -13.071 -18.459 1.00 62.41 160 ASP A CA 1
ATOM 1247 C C . ASP A 1 160 ? 12.317 -12.969 -18.282 1.00 62.41 160 ASP A C 1
ATOM 1249 O O . ASP A 1 160 ? 11.745 -11.893 -18.430 1.00 62.41 160 ASP A O 1
ATOM 1253 N N . GLN A 1 161 ? 11.654 -14.088 -17.996 1.00 65.44 161 GLN A N 1
ATOM 1254 C CA . GLN A 1 161 ? 10.211 -14.159 -17.717 1.00 65.44 161 GLN A CA 1
ATOM 1255 C C . GLN A 1 161 ? 9.911 -14.222 -16.216 1.00 65.44 161 GLN A C 1
ATOM 1257 O O . GLN A 1 161 ? 8.759 -14.364 -15.814 1.00 65.44 161 GLN A O 1
ATOM 1262 N N . LYS A 1 162 ? 10.935 -14.120 -15.365 1.00 70.00 162 LYS A N 1
ATOM 1263 C CA . LYS A 1 162 ? 10.852 -14.295 -13.910 1.00 70.00 162 LYS A CA 1
ATOM 1264 C C . LYS A 1 162 ? 9.727 -13.520 -13.223 1.00 70.00 162 LYS A C 1
ATOM 1266 O O . LYS A 1 162 ? 9.169 -14.008 -12.245 1.00 70.00 162 LYS A O 1
ATOM 1271 N N . TYR A 1 163 ? 9.381 -12.336 -13.724 1.00 70.31 163 TYR A N 1
ATOM 1272 C CA . TYR A 1 163 ? 8.331 -11.494 -13.141 1.00 70.31 163 TYR A CA 1
ATOM 1273 C C . TYR A 1 163 ? 7.012 -11.496 -13.916 1.00 70.31 163 TYR A C 1
ATOM 1275 O O . TYR A 1 163 ? 6.107 -10.703 -13.620 1.00 70.31 163 TYR A O 1
ATOM 1283 N N . ASP A 1 164 ? 6.877 -12.379 -14.904 1.00 70.88 164 ASP A N 1
ATOM 1284 C CA . ASP A 1 164 ? 5.626 -12.547 -15.624 1.00 70.88 164 ASP A CA 1
ATOM 1285 C C . ASP A 1 164 ? 4.514 -12.902 -14.629 1.00 70.88 164 ASP A C 1
ATOM 1287 O O . ASP A 1 164 ? 4.626 -13.784 -13.780 1.00 70.88 164 ASP A O 1
ATOM 1291 N N . GLY A 1 165 ? 3.424 -12.139 -14.690 1.00 77.38 165 GLY A N 1
ATOM 1292 C CA . GLY A 1 165 ? 2.301 -12.307 -13.775 1.00 77.38 165 GLY A CA 1
ATOM 1293 C C . GLY A 1 165 ? 2.442 -11.621 -12.412 1.00 77.38 165 GLY A C 1
ATOM 1294 O O . GLY A 1 165 ? 1.471 -11.673 -11.660 1.00 77.38 165 GLY A O 1
ATOM 1295 N N . LEU A 1 166 ? 3.536 -10.903 -12.103 1.00 83.12 166 LEU A N 1
ATOM 1296 C CA . LEU A 1 166 ? 3.655 -10.137 -10.845 1.00 83.12 166 LEU A CA 1
ATOM 1297 C C . LEU A 1 166 ? 2.464 -9.184 -10.651 1.00 83.12 166 LEU A C 1
ATOM 1299 O O . LEU A 1 166 ? 1.857 -9.146 -9.586 1.00 83.12 166 LEU A O 1
ATOM 1303 N N . ARG A 1 167 ? 2.047 -8.494 -11.721 1.00 83.12 167 ARG A N 1
ATOM 1304 C CA . ARG A 1 167 ? 0.845 -7.644 -11.723 1.00 83.12 167 ARG A CA 1
ATOM 1305 C C . ARG A 1 167 ? -0.414 -8.402 -11.327 1.00 83.12 167 ARG A C 1
ATOM 1307 O O . ARG A 1 167 ? -1.191 -7.916 -10.513 1.00 83.12 167 ARG A O 1
ATOM 1314 N N . ARG A 1 168 ? -0.625 -9.574 -11.931 1.00 85.25 168 ARG A N 1
ATOM 1315 C CA . ARG A 1 168 ? -1.796 -10.407 -11.657 1.00 85.25 168 ARG A CA 1
ATOM 1316 C C . ARG A 1 168 ? -1.793 -10.842 -10.196 1.00 85.25 168 ARG A C 1
ATOM 1318 O O . ARG A 1 168 ? -2.798 -10.657 -9.531 1.00 85.25 168 ARG A O 1
ATOM 1325 N N . ARG A 1 169 ? -0.650 -11.304 -9.688 1.00 90.06 169 ARG A N 1
ATOM 1326 C CA . ARG A 1 169 ? -0.474 -11.716 -8.289 1.00 90.06 169 ARG A CA 1
ATOM 1327 C C . ARG A 1 169 ? -0.725 -10.562 -7.312 1.00 90.06 169 ARG A C 1
ATOM 1329 O O . ARG A 1 169 ? -1.397 -10.765 -6.311 1.00 90.06 169 ARG A O 1
ATOM 1336 N N . VAL A 1 170 ? -0.294 -9.335 -7.630 1.00 89.25 170 VAL A N 1
ATOM 1337 C CA . VAL A 1 170 ? -0.646 -8.130 -6.847 1.00 89.25 170 VAL A CA 1
ATOM 1338 C C . VAL A 1 170 ? -2.156 -7.875 -6.856 1.00 89.25 170 VAL A C 1
ATOM 1340 O O . VAL A 1 170 ? -2.736 -7.608 -5.804 1.00 89.25 170 VAL A O 1
ATOM 1343 N N . SER A 1 171 ? -2.813 -7.964 -8.016 1.00 87.56 171 SER A N 1
ATOM 1344 C CA . SER A 1 171 ? -4.266 -7.779 -8.116 1.00 87.56 171 SER A CA 1
ATOM 1345 C C . SER A 1 171 ? -5.060 -8.882 -7.403 1.00 87.56 171 SER A C 1
ATOM 1347 O O . SER A 1 171 ? -6.070 -8.573 -6.765 1.00 87.56 171 SER A O 1
ATOM 1349 N N . ASP A 1 172 ? -4.605 -10.132 -7.475 1.00 89.31 172 ASP A N 1
ATOM 1350 C CA . ASP A 1 172 ? -5.196 -11.281 -6.783 1.00 89.31 172 ASP A CA 1
ATOM 1351 C C . ASP A 1 172 ? -5.040 -11.095 -5.263 1.00 89.31 172 ASP A C 1
ATOM 1353 O O . ASP A 1 172 ? -6.038 -11.066 -4.541 1.00 89.31 172 ASP A O 1
ATOM 1357 N N . GLN A 1 173 ? -3.828 -10.776 -4.791 1.00 91.69 173 GLN A N 1
ATOM 1358 C CA . GLN A 1 173 ? -3.553 -10.506 -3.377 1.00 91.69 173 GLN A CA 1
ATOM 1359 C C . GLN A 1 173 ? -4.383 -9.337 -2.830 1.00 91.69 173 GLN A C 1
ATOM 1361 O O . GLN A 1 173 ? -4.929 -9.415 -1.730 1.00 91.69 173 GLN A O 1
ATOM 1366 N N . LYS A 1 174 ? -4.522 -8.253 -3.603 1.00 91.31 174 LYS A N 1
ATOM 1367 C CA . LYS A 1 174 ? -5.396 -7.116 -3.276 1.00 91.31 174 LYS A CA 1
ATOM 1368 C C . LYS A 1 174 ? -6.858 -7.553 -3.140 1.00 91.31 174 LYS A C 1
ATOM 1370 O O . LYS A 1 174 ? -7.557 -7.081 -2.248 1.00 91.31 174 LYS A O 1
ATOM 1375 N N . THR A 1 175 ? -7.331 -8.409 -4.044 1.00 88.25 175 THR A N 1
ATOM 1376 C CA . THR A 1 175 ? -8.718 -8.897 -4.044 1.00 88.25 175 THR A CA 1
ATOM 1377 C C . THR A 1 175 ? -8.983 -9.747 -2.816 1.00 88.25 175 THR A C 1
ATOM 1379 O O . THR A 1 175 ? -10.003 -9.559 -2.162 1.00 88.25 175 THR A O 1
ATOM 1382 N N . GLN A 1 176 ? -8.039 -10.608 -2.457 1.00 90.31 176 GLN A N 1
ATOM 1383 C CA . GLN A 1 176 ? -8.126 -11.388 -1.240 1.00 90.31 176 GLN A CA 1
ATOM 1384 C C . GLN A 1 176 ? -8.171 -10.515 0.010 1.00 90.31 176 GLN A C 1
ATOM 1386 O O . GLN A 1 176 ? -9.085 -10.681 0.804 1.00 90.31 176 GLN A O 1
ATOM 1391 N N . LEU A 1 177 ? -7.263 -9.542 0.158 1.00 90.00 177 LEU A N 1
ATOM 1392 C CA . LEU A 1 177 ? -7.261 -8.630 1.312 1.00 90.00 177 LEU A CA 1
ATOM 1393 C C . LEU A 1 177 ? -8.613 -7.919 1.509 1.00 90.00 177 LEU A C 1
ATOM 1395 O O . LEU A 1 177 ? -8.996 -7.620 2.632 1.00 90.00 177 LEU A O 1
ATOM 1399 N N . LEU A 1 178 ? -9.358 -7.669 0.427 1.00 84.00 178 LEU A N 1
ATOM 1400 C CA . LEU A 1 178 ? -10.684 -7.047 0.490 1.00 84.00 178 LEU A CA 1
ATOM 1401 C C . LEU A 1 178 ? -11.797 -7.975 0.993 1.00 84.00 178 LEU A C 1
ATOM 1403 O O . LEU A 1 178 ? -12.809 -7.478 1.485 1.00 84.00 178 LEU A O 1
ATOM 1407 N N . VAL A 1 179 ? -11.664 -9.288 0.804 1.00 86.50 179 VAL A N 1
ATOM 1408 C CA . VAL A 1 179 ? -12.725 -10.273 1.096 1.00 86.50 179 VAL A CA 1
ATOM 1409 C C . VAL A 1 179 ? -12.355 -11.246 2.210 1.00 86.50 179 VAL A C 1
ATOM 1411 O O . VAL A 1 179 ? -13.184 -12.082 2.572 1.00 86.50 179 VAL A O 1
ATOM 1414 N N . MET A 1 180 ? -11.132 -11.124 2.725 1.00 88.19 180 MET A N 1
ATOM 1415 C CA . MET A 1 180 ? -10.531 -12.027 3.691 1.00 88.19 180 MET A CA 1
ATOM 1416 C C . MET A 1 180 ? -11.368 -12.126 4.968 1.00 88.19 180 MET A C 1
ATOM 1418 O O . MET A 1 180 ? -11.826 -11.118 5.513 1.00 88.19 180 MET A O 1
ATOM 1422 N N . LYS A 1 181 ? -11.554 -13.355 5.446 1.00 88.62 181 LYS A N 1
ATOM 1423 C CA . LYS A 1 181 ? -12.288 -13.692 6.671 1.00 88.62 181 LYS A CA 1
ATOM 1424 C C . LYS A 1 181 ? -11.367 -14.299 7.734 1.00 88.62 181 LYS A C 1
ATOM 1426 O O . LYS A 1 181 ? -10.300 -14.805 7.385 1.00 88.62 181 LYS A O 1
ATOM 1431 N N . PRO A 1 182 ? -11.805 -14.317 9.009 1.00 88.31 182 PRO A N 1
ATOM 1432 C CA . PRO A 1 182 ? -11.108 -15.025 10.079 1.00 88.31 182 PRO A CA 1
ATOM 1433 C C . PRO A 1 182 ? -10.724 -16.462 9.695 1.00 88.31 182 PRO A C 1
ATOM 1435 O O . PRO A 1 182 ? -11.556 -17.212 9.175 1.00 88.31 182 PRO A O 1
ATOM 1438 N N . GLY A 1 183 ? -9.469 -16.837 9.939 1.00 87.12 183 GLY A N 1
ATOM 1439 C CA . GLY A 1 183 ? -8.882 -18.139 9.599 1.00 87.12 183 GLY A CA 1
ATOM 1440 C C . GLY A 1 183 ? -8.356 -18.314 8.162 1.00 87.12 183 GLY A C 1
ATO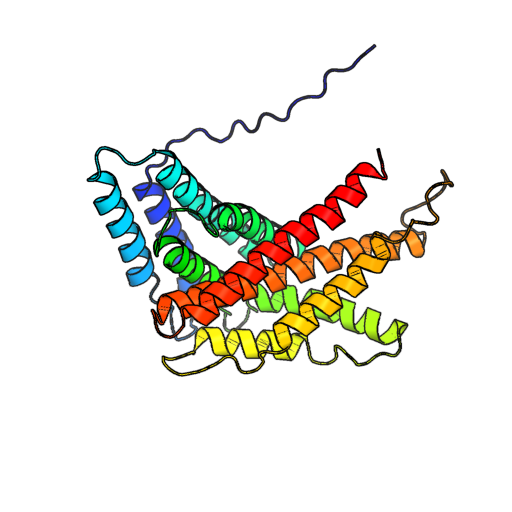M 1441 O O . GLY A 1 183 ? -7.713 -19.328 7.880 1.00 87.12 183 GLY A O 1
ATOM 1442 N N . GLU A 1 184 ? -8.581 -17.367 7.247 1.00 90.50 184 GLU A N 1
ATOM 1443 C CA . GLU A 1 184 ? -7.994 -17.395 5.898 1.00 90.50 184 GLU A CA 1
ATOM 1444 C C . GLU A 1 184 ? -6.522 -16.933 5.911 1.00 90.50 184 GLU A C 1
ATOM 1446 O O . GLU A 1 184 ? -6.046 -16.342 6.877 1.00 90.50 184 GLU A O 1
ATOM 1451 N N . LYS A 1 185 ? -5.763 -17.212 4.849 1.00 89.44 185 LYS A N 1
ATOM 1452 C CA . LYS A 1 185 ? -4.356 -16.794 4.691 1.00 89.44 185 LYS A CA 1
ATOM 1453 C C . LYS A 1 185 ? -4.181 -16.110 3.354 1.00 89.44 185 LYS A C 1
ATOM 1455 O O . LYS A 1 185 ? -4.992 -16.351 2.477 1.00 89.44 185 LYS A O 1
ATOM 1460 N N . LEU A 1 186 ? -3.103 -15.346 3.185 1.00 88.56 186 LEU A N 1
ATOM 1461 C CA . LEU A 1 186 ? -2.731 -14.803 1.879 1.00 88.56 186 LEU A CA 1
ATOM 1462 C C . LEU A 1 186 ? -2.505 -15.932 0.847 1.00 88.56 186 LEU A C 1
ATOM 1464 O O . LEU A 1 186 ? -1.876 -16.943 1.162 1.00 88.56 186 LEU A O 1
ATOM 1468 N N . ASP A 1 187 ? -2.982 -15.728 -0.379 1.00 86.44 187 ASP A N 1
ATOM 1469 C CA . ASP A 1 187 ? -2.931 -16.628 -1.533 1.00 86.44 187 ASP A CA 1
ATOM 1470 C C . ASP A 1 187 ? -1.492 -16.846 -1.977 1.00 86.44 187 ASP A C 1
ATOM 1472 O O . ASP A 1 187 ? -1.127 -17.929 -2.436 1.00 86.44 187 ASP A O 1
ATOM 1476 N N . ASP A 1 188 ? -0.663 -15.815 -1.820 1.00 86.69 188 ASP A N 1
ATOM 1477 C CA . ASP A 1 188 ? 0.710 -15.836 -2.273 1.00 86.69 188 ASP A CA 1
ATOM 1478 C C . ASP A 1 188 ? 1.675 -15.187 -1.270 1.00 86.69 188 ASP A C 1
ATOM 1480 O O . ASP A 1 188 ? 2.056 -14.017 -1.387 1.00 86.69 188 ASP A O 1
ATOM 1484 N N . PRO A 1 189 ? 2.159 -15.975 -0.296 1.00 78.69 189 PRO A N 1
ATOM 1485 C CA . PRO A 1 189 ? 3.165 -15.524 0.658 1.00 78.69 189 PRO A CA 1
ATOM 1486 C C . PRO A 1 189 ? 4.512 -15.148 0.015 1.00 78.69 189 PRO A C 1
ATOM 1488 O O . PRO A 1 189 ? 5.304 -14.436 0.633 1.00 78.69 189 PRO A O 1
ATOM 1491 N N . ASN A 1 190 ? 4.802 -15.607 -1.209 1.00 86.69 190 ASN A N 1
ATOM 1492 C CA . ASN A 1 190 ? 6.070 -15.324 -1.886 1.00 86.69 190 ASN A CA 1
ATOM 1493 C C . ASN A 1 190 ? 6.066 -13.973 -2.605 1.00 86.69 190 ASN A C 1
ATOM 1495 O O . ASN A 1 190 ? 7.141 -13.430 -2.875 1.00 86.69 190 ASN A O 1
ATOM 1499 N N . LEU A 1 191 ? 4.888 -13.385 -2.842 1.00 88.88 191 LEU A N 1
ATOM 1500 C CA . LEU A 1 191 ? 4.745 -12.091 -3.508 1.00 88.88 191 LEU A CA 1
ATOM 1501 C C . LEU A 1 191 ? 5.628 -11.008 -2.873 1.00 88.88 191 LEU A C 1
ATOM 1503 O O . LEU A 1 191 ? 6.281 -10.242 -3.578 1.00 88.88 191 LEU A O 1
ATOM 1507 N N . TRP A 1 192 ? 5.711 -10.972 -1.539 1.00 89.62 192 TRP A N 1
ATOM 1508 C CA . TRP A 1 192 ? 6.531 -9.999 -0.811 1.00 89.62 192 TRP A CA 1
ATOM 1509 C C . TRP A 1 192 ? 8.030 -10.105 -1.110 1.00 89.62 192 TRP A C 1
ATOM 1511 O O . TRP A 1 192 ? 8.758 -9.123 -0.953 1.00 89.62 192 TRP A O 1
ATOM 1521 N N . ASN A 1 193 ? 8.522 -11.295 -1.448 1.00 89.62 193 ASN A N 1
ATOM 1522 C CA . ASN A 1 193 ? 9.933 -11.528 -1.743 1.00 89.62 193 ASN A CA 1
ATOM 1523 C C . ASN A 1 193 ? 10.236 -11.203 -3.200 1.00 89.62 193 ASN A C 1
ATOM 1525 O O . ASN A 1 193 ? 11.199 -10.484 -3.459 1.00 89.62 193 ASN A O 1
ATOM 1529 N N . ASP A 1 194 ? 9.363 -11.618 -4.116 1.00 87.25 194 ASP A N 1
ATOM 1530 C CA . ASP A 1 194 ? 9.505 -11.324 -5.543 1.00 87.25 194 ASP A CA 1
ATOM 1531 C C . ASP A 1 194 ? 9.465 -9.817 -5.805 1.00 87.25 194 ASP A C 1
ATOM 1533 O O . ASP A 1 194 ? 10.263 -9.291 -6.579 1.00 87.25 194 ASP A O 1
ATOM 1537 N N . TYR A 1 195 ? 8.605 -9.094 -5.082 1.00 87.19 195 TYR A N 1
ATOM 1538 C CA . TYR A 1 195 ? 8.531 -7.641 -5.178 1.00 87.19 195 TYR A CA 1
ATOM 1539 C C . TYR A 1 195 ? 9.810 -6.954 -4.675 1.00 87.19 195 TYR A C 1
ATOM 1541 O O . TYR A 1 195 ? 10.313 -6.014 -5.292 1.00 87.19 195 TYR A O 1
ATOM 1549 N N . VAL A 1 196 ? 10.377 -7.435 -3.563 1.00 89.12 196 VAL A N 1
ATOM 1550 C CA . VAL A 1 196 ? 11.655 -6.921 -3.044 1.00 89.12 196 VAL A CA 1
ATOM 1551 C C . VAL A 1 196 ? 12.801 -7.213 -4.001 1.00 89.12 196 VAL A C 1
ATOM 1553 O O . VAL A 1 196 ? 13.654 -6.349 -4.200 1.00 89.12 196 VAL A O 1
ATOM 1556 N N . GLN A 1 197 ? 12.819 -8.400 -4.603 1.00 87.50 197 GLN A N 1
ATOM 1557 C CA . GLN A 1 197 ? 13.835 -8.767 -5.579 1.00 87.50 197 GLN A CA 1
ATOM 1558 C C . GLN A 1 197 ? 13.759 -7.875 -6.820 1.00 87.50 197 GLN A C 1
ATOM 1560 O O . GLN A 1 197 ? 14.776 -7.312 -7.220 1.00 87.50 197 GLN A O 1
ATOM 1565 N N . PHE A 1 198 ? 12.552 -7.664 -7.349 1.00 86.06 198 PHE A N 1
ATOM 1566 C CA . PHE A 1 198 ? 12.306 -6.754 -8.463 1.00 86.06 198 PHE A CA 1
ATOM 1567 C C . PHE A 1 198 ? 12.804 -5.328 -8.164 1.00 86.06 198 PHE A C 1
ATOM 1569 O O . PHE A 1 198 ? 13.564 -4.752 -8.941 1.00 86.06 198 PHE A O 1
ATOM 1576 N N . MET A 1 199 ? 12.463 -4.771 -6.996 1.00 88.81 199 MET A N 1
ATOM 1577 C CA . MET A 1 199 ? 12.969 -3.455 -6.580 1.00 88.81 199 MET A CA 1
ATOM 1578 C C . MET A 1 199 ? 14.496 -3.428 -6.405 1.00 88.81 199 MET A C 1
ATOM 1580 O O . MET A 1 199 ? 15.121 -2.399 -6.653 1.00 88.81 199 MET A O 1
ATOM 1584 N N . GLY A 1 200 ? 15.113 -4.531 -5.976 1.00 88.00 200 GLY A N 1
ATOM 1585 C CA . GLY A 1 200 ? 16.571 -4.658 -5.893 1.00 88.00 200 GLY A CA 1
ATOM 1586 C C . GLY A 1 200 ? 17.248 -4.616 -7.263 1.00 88.00 200 GLY A C 1
ATOM 1587 O O . GLY A 1 200 ? 18.268 -3.956 -7.432 1.00 88.00 200 GLY A O 1
ATOM 1588 N N . GLU A 1 201 ? 16.658 -5.261 -8.265 1.00 84.75 201 GLU A N 1
ATOM 1589 C CA . GLU A 1 201 ? 17.174 -5.231 -9.637 1.00 84.75 201 GLU A CA 1
ATOM 1590 C C . GLU A 1 201 ? 17.011 -3.852 -10.289 1.00 84.75 201 GLU A C 1
ATOM 1592 O O . GLU A 1 201 ? 17.928 -3.392 -10.972 1.00 84.75 201 GLU A O 1
ATOM 1597 N N . LEU A 1 202 ? 15.906 -3.148 -10.016 1.00 84.00 202 LEU A N 1
ATOM 1598 C CA . LEU A 1 202 ? 15.754 -1.743 -10.408 1.00 84.00 202 LEU A CA 1
ATOM 1599 C C . LEU A 1 202 ? 16.809 -0.856 -9.746 1.00 84.00 202 LEU A C 1
ATOM 1601 O O . LEU A 1 202 ? 17.400 -0.005 -10.411 1.00 84.00 202 LEU A O 1
ATOM 1605 N N . SER A 1 203 ? 17.072 -1.057 -8.452 1.00 87.44 203 SER A N 1
ATOM 1606 C CA . SER A 1 203 ? 18.005 -0.197 -7.732 1.00 87.44 203 SER A CA 1
ATOM 1607 C C . SER A 1 203 ? 19.445 -0.357 -8.184 1.00 87.44 203 SER A C 1
ATOM 1609 O O . SER A 1 203 ? 20.136 0.643 -8.351 1.00 87.44 203 SER A O 1
ATOM 1611 N N . ASN A 1 204 ? 19.869 -1.569 -8.544 1.00 83.56 204 ASN A N 1
ATOM 1612 C CA . ASN A 1 204 ? 21.198 -1.807 -9.109 1.00 83.56 204 ASN A CA 1
ATOM 1613 C C . ASN A 1 204 ? 21.523 -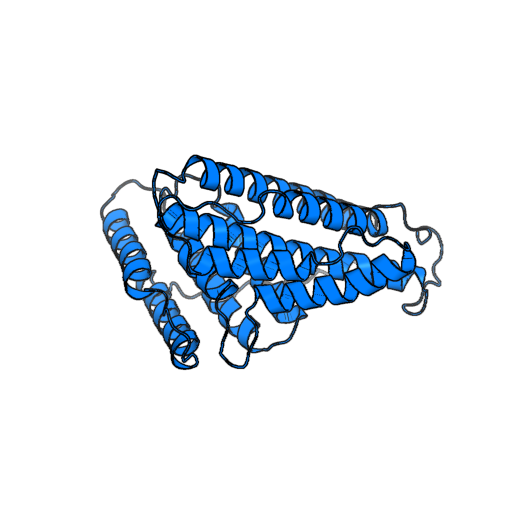0.918 -10.325 1.00 83.56 204 ASN A C 1
ATOM 1615 O O . ASN A 1 204 ? 22.692 -0.586 -10.532 1.00 83.56 204 ASN A O 1
ATOM 1619 N N . ARG A 1 205 ? 20.516 -0.495 -11.104 1.00 79.50 205 ARG A N 1
ATOM 1620 C CA . ARG A 1 205 ? 20.690 0.356 -12.297 1.00 79.50 205 ARG A CA 1
ATOM 1621 C C . ARG A 1 205 ? 20.990 1.815 -11.963 1.00 79.50 205 ARG A C 1
ATOM 1623 O O . ARG A 1 205 ? 21.702 2.468 -12.716 1.00 79.50 205 ARG A O 1
ATOM 1630 N N . PHE A 1 206 ? 20.498 2.317 -10.832 1.00 79.56 206 PHE A N 1
ATOM 1631 C CA . PHE A 1 206 ? 20.779 3.684 -10.381 1.00 79.56 206 PHE A CA 1
ATOM 1632 C C . PHE A 1 206 ? 21.789 3.759 -9.225 1.00 79.56 206 PHE A C 1
ATOM 1634 O O . PHE A 1 206 ? 22.305 4.832 -8.915 1.00 79.56 206 PHE A O 1
ATOM 1641 N N . GLU A 1 207 ? 22.087 2.631 -8.580 1.00 77.38 207 GLU A N 1
ATOM 1642 C CA . GLU A 1 207 ? 23.094 2.519 -7.524 1.00 77.38 207 GLU A CA 1
ATOM 1643 C C . GLU A 1 207 ? 24.488 2.186 -8.056 1.00 77.38 207 GLU A C 1
ATOM 1645 O O . GLU A 1 207 ? 25.481 2.570 -7.422 1.00 77.38 207 GLU A O 1
ATOM 1650 N N . SER A 1 208 ? 24.580 1.506 -9.206 1.00 66.44 208 SER A N 1
ATOM 1651 C CA . SER A 1 208 ? 25.851 1.319 -9.911 1.00 66.44 208 SER A CA 1
ATOM 1652 C C . SER A 1 208 ? 26.483 2.681 -10.210 1.00 66.44 208 SER A C 1
ATOM 1654 O O . SER A 1 208 ? 25.760 3.635 -10.505 1.00 66.44 208 SER A O 1
ATOM 1656 N N . PRO A 1 209 ? 27.817 2.829 -10.096 1.00 58.00 209 PRO A N 1
ATOM 1657 C CA . PRO A 1 209 ? 28.476 4.079 -10.434 1.00 58.00 209 PRO A CA 1
ATOM 1658 C C . PRO A 1 209 ? 28.125 4.441 -11.874 1.00 58.00 209 PRO A C 1
ATOM 1660 O O . PRO A 1 209 ? 28.509 3.750 -12.813 1.00 58.00 209 PRO A O 1
ATOM 1663 N N . LEU A 1 210 ? 27.362 5.521 -12.012 1.00 57.19 210 LEU A N 1
ATOM 1664 C CA . LEU A 1 210 ? 27.007 6.074 -13.302 1.00 57.19 210 LEU A CA 1
ATOM 1665 C C . LEU A 1 210 ? 28.299 6.347 -14.093 1.00 57.19 210 LEU A C 1
ATOM 1667 O O . LEU A 1 210 ? 29.200 6.992 -13.539 1.00 57.19 210 LEU A O 1
ATOM 1671 N N . PRO A 1 211 ? 28.403 5.933 -15.369 1.00 49.78 211 PRO A N 1
ATOM 1672 C CA . PRO A 1 211 ? 29.504 6.362 -16.235 1.00 49.78 211 PRO A CA 1
ATOM 1673 C C . PRO A 1 211 ? 29.553 7.898 -16.392 1.00 49.78 211 PRO A C 1
ATOM 1675 O O . PRO A 1 211 ? 30.588 8.459 -16.732 1.00 49.78 211 PRO A O 1
ATOM 1678 N N . PHE A 1 212 ? 28.475 8.596 -16.023 1.00 56.03 212 PHE A N 1
ATOM 1679 C CA . PHE A 1 212 ? 28.294 10.049 -16.087 1.00 56.03 212 PHE A CA 1
ATOM 1680 C C . PHE A 1 212 ? 29.151 10.900 -15.155 1.00 56.03 212 PHE A C 1
ATOM 1682 O O . PHE A 1 212 ? 29.062 12.124 -15.204 1.00 56.03 212 PHE A O 1
ATOM 1689 N N . LYS A 1 213 ? 29.976 10.299 -14.294 1.00 50.56 213 LYS A N 1
ATOM 1690 C CA . LYS A 1 213 ? 30.822 11.056 -13.356 1.00 50.56 213 LYS A CA 1
ATOM 1691 C C . LYS A 1 213 ? 31.855 11.977 -14.029 1.00 50.56 213 LYS A C 1
ATOM 1693 O O . LYS A 1 213 ? 32.530 12.704 -13.305 1.00 50.56 213 LYS A O 1
ATOM 1698 N N . TYR A 1 214 ? 31.994 11.948 -15.358 1.00 50.38 214 TYR A N 1
ATOM 1699 C CA . TYR A 1 214 ? 33.107 12.595 -16.057 1.00 50.3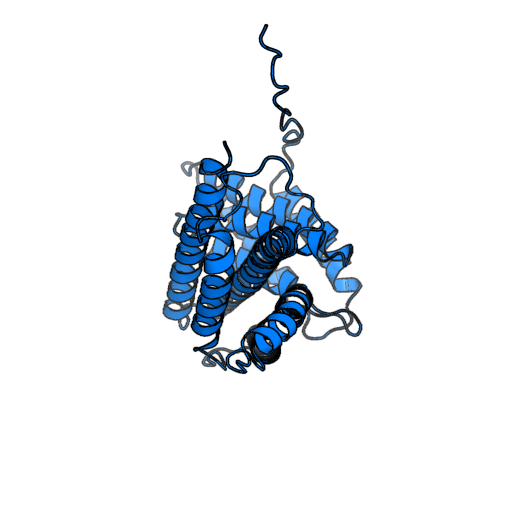8 214 TYR A CA 1
ATOM 1700 C C . TYR A 1 214 ? 32.762 13.352 -17.351 1.00 50.38 214 TYR A C 1
ATOM 1702 O O . TYR A 1 214 ? 33.695 13.791 -18.018 1.00 50.38 214 TYR A O 1
ATOM 1710 N N . GLU A 1 215 ? 31.489 13.555 -17.720 1.00 52.62 215 GLU A N 1
ATOM 1711 C CA . GLU A 1 215 ? 31.171 14.245 -18.984 1.00 52.62 215 GLU A CA 1
ATOM 1712 C C . GLU A 1 215 ? 30.103 15.340 -18.843 1.00 52.62 215 GLU A C 1
ATOM 1714 O O . GLU A 1 215 ? 28.922 15.072 -18.637 1.00 52.62 215 GLU A O 1
ATOM 1719 N N . ASP A 1 216 ? 30.522 16.592 -19.050 1.00 55.84 216 ASP A N 1
ATOM 1720 C CA . ASP A 1 216 ? 29.687 17.806 -19.008 1.00 55.84 216 ASP A CA 1
ATOM 1721 C C . ASP A 1 216 ? 28.644 17.899 -20.150 1.00 55.84 216 ASP A C 1
ATOM 1723 O O . ASP A 1 216 ? 27.887 18.866 -20.233 1.00 55.84 216 ASP A O 1
ATOM 1727 N N . ASN A 1 217 ? 28.577 16.898 -21.039 1.00 57.81 217 ASN A N 1
ATOM 1728 C CA . ASN A 1 217 ? 27.800 16.937 -22.286 1.00 57.81 217 ASN A CA 1
ATOM 1729 C C . ASN A 1 217 ? 26.579 16.003 -22.302 1.00 57.81 217 ASN A C 1
ATOM 1731 O O . ASN A 1 217 ? 25.964 15.799 -23.352 1.00 57.81 217 ASN A O 1
ATOM 1735 N N . LEU A 1 218 ? 26.212 15.430 -21.158 1.00 58.59 218 LEU A N 1
ATOM 1736 C CA . LEU A 1 218 ? 25.090 14.503 -21.069 1.00 58.59 218 LEU A CA 1
ATOM 1737 C C . LEU A 1 218 ? 23.766 15.243 -21.236 1.00 58.59 218 LEU A C 1
ATOM 1739 O O . LEU A 1 218 ? 23.400 16.123 -20.457 1.00 58.59 218 LEU A O 1
ATOM 1743 N N . THR A 1 219 ? 23.026 14.870 -22.274 1.00 62.53 219 THR A N 1
ATOM 1744 C CA . THR A 1 219 ? 21.691 15.409 -22.541 1.00 62.53 219 THR A CA 1
ATOM 1745 C C . THR A 1 219 ? 20.634 14.382 -22.155 1.00 62.53 219 THR A C 1
ATOM 1747 O O . THR A 1 219 ? 20.892 13.185 -22.169 1.00 62.53 219 THR A O 1
ATOM 1750 N N . ALA A 1 220 ? 19.397 14.819 -21.899 1.00 61.75 220 ALA A N 1
ATOM 1751 C CA . ALA A 1 220 ? 18.262 13.926 -21.621 1.00 61.75 220 ALA A CA 1
ATOM 1752 C C . ALA A 1 220 ? 17.924 12.935 -22.764 1.00 61.75 220 ALA A C 1
ATOM 1754 O O . ALA A 1 220 ? 17.000 12.138 -22.634 1.00 61.75 220 ALA A O 1
ATOM 1755 N N . LYS A 1 221 ? 18.630 13.009 -23.901 1.00 65.00 221 LYS A N 1
ATOM 1756 C CA . LYS A 1 221 ? 18.527 12.072 -25.026 1.00 65.00 221 LYS A CA 1
ATOM 1757 C C . LYS A 1 221 ? 19.532 10.921 -24.945 1.00 65.00 221 LYS A C 1
ATOM 1759 O O . LYS A 1 221 ? 19.463 10.025 -25.782 1.00 65.00 221 LYS A O 1
ATOM 1764 N N . ASP A 1 222 ? 20.463 10.964 -23.995 1.00 73.94 222 ASP A N 1
ATOM 1765 C CA . ASP A 1 222 ? 21.406 9.881 -23.761 1.00 73.94 222 ASP A CA 1
ATOM 1766 C C . ASP A 1 222 ? 20.643 8.630 -23.270 1.00 73.94 222 ASP A C 1
ATOM 1768 O O . ASP A 1 222 ? 19.894 8.726 -22.289 1.00 73.94 222 ASP A O 1
ATOM 1772 N N . PRO A 1 223 ? 20.780 7.475 -23.950 1.00 76.56 223 PRO A N 1
ATOM 1773 C CA . PRO A 1 223 ? 20.089 6.245 -23.579 1.00 76.56 223 PRO A CA 1
ATOM 1774 C C . PRO A 1 223 ? 20.350 5.798 -22.144 1.00 76.56 223 PRO A C 1
ATOM 1776 O O . 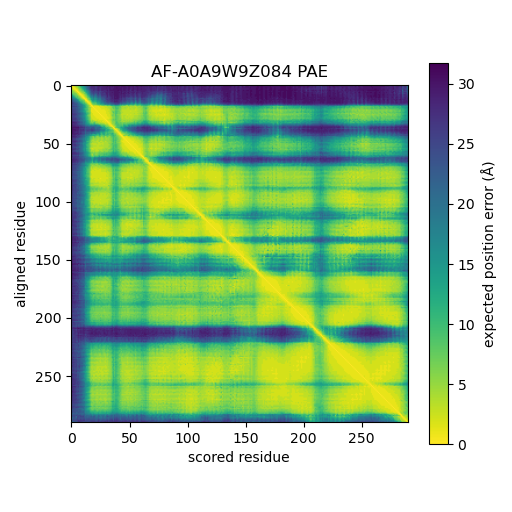PRO A 1 223 ? 19.431 5.295 -21.504 1.00 76.56 223 PRO A O 1
ATOM 1779 N N . ASP A 1 224 ? 21.557 6.009 -21.624 1.00 74.62 224 ASP A N 1
ATOM 1780 C CA . ASP A 1 224 ? 21.917 5.596 -20.274 1.00 74.62 224 ASP A CA 1
ATOM 1781 C C . ASP A 1 224 ? 21.298 6.564 -19.243 1.00 74.62 224 ASP A C 1
ATOM 1783 O O . ASP A 1 224 ? 20.902 6.154 -18.151 1.00 74.62 224 ASP A O 1
ATOM 1787 N N . VAL A 1 225 ? 21.187 7.864 -19.568 1.00 75.69 225 VAL A N 1
ATOM 1788 C CA . VAL A 1 225 ? 20.519 8.853 -18.694 1.00 75.69 225 VAL A CA 1
ATOM 1789 C C . VAL A 1 225 ? 19.022 8.568 -18.650 1.00 75.69 225 VAL A C 1
ATOM 1791 O O . VAL A 1 225 ? 18.413 8.609 -17.580 1.00 75.69 225 VAL A O 1
ATOM 1794 N N . ALA A 1 226 ? 18.429 8.239 -19.798 1.00 78.44 226 ALA A N 1
ATOM 1795 C CA . ALA A 1 226 ? 17.043 7.798 -19.871 1.00 78.44 226 ALA A CA 1
ATOM 1796 C C . ALA A 1 226 ? 16.832 6.499 -19.076 1.00 78.44 226 ALA A C 1
ATOM 1798 O O . ALA A 1 226 ? 15.896 6.421 -18.285 1.00 78.44 226 ALA A O 1
ATOM 1799 N N . ASP A 1 227 ? 17.732 5.518 -19.215 1.00 78.06 227 ASP A N 1
ATOM 1800 C CA . ASP A 1 227 ? 17.716 4.261 -18.458 1.00 78.06 227 ASP A CA 1
ATOM 1801 C C . ASP A 1 227 ? 17.717 4.501 -16.947 1.00 78.06 227 ASP A C 1
ATOM 1803 O O . ASP A 1 227 ? 16.881 3.955 -16.222 1.00 78.06 227 ASP A O 1
ATOM 1807 N N . PHE A 1 228 ? 18.620 5.372 -16.496 1.00 80.31 228 PHE A N 1
ATOM 1808 C CA . PHE A 1 228 ? 18.751 5.779 -15.108 1.00 80.31 228 PHE A CA 1
ATOM 1809 C C . PHE A 1 228 ? 17.473 6.436 -14.576 1.00 80.31 228 PHE A C 1
ATOM 1811 O O . PHE A 1 228 ? 16.946 6.021 -13.541 1.00 80.31 228 PHE A O 1
ATOM 1818 N N . VAL A 1 229 ? 16.962 7.456 -15.276 1.00 80.31 229 VAL A N 1
ATOM 1819 C CA . VAL A 1 229 ? 15.758 8.191 -14.857 1.00 80.31 229 VAL A CA 1
ATOM 1820 C C . VAL A 1 229 ? 14.566 7.245 -14.788 1.00 80.31 229 VAL A C 1
ATOM 1822 O O . VAL A 1 229 ? 13.853 7.242 -13.784 1.00 80.31 229 VAL A O 1
ATOM 1825 N N . THR A 1 230 ? 14.388 6.401 -15.804 1.00 82.12 230 THR A N 1
ATOM 1826 C CA . THR A 1 230 ? 13.343 5.378 -15.813 1.00 82.12 230 THR A CA 1
ATOM 1827 C C . THR A 1 230 ? 13.493 4.432 -14.623 1.00 82.12 230 THR A C 1
ATOM 1829 O O . THR A 1 230 ? 12.528 4.233 -13.894 1.00 82.12 230 THR A O 1
ATOM 1832 N N . ALA A 1 231 ? 14.695 3.918 -14.339 1.00 83.06 231 ALA A N 1
ATOM 1833 C CA . ALA A 1 231 ? 14.914 3.023 -13.201 1.00 83.06 231 ALA A CA 1
ATOM 1834 C C . ALA A 1 231 ? 14.542 3.668 -11.853 1.00 83.06 231 ALA A C 1
ATOM 1836 O O . ALA A 1 231 ? 13.920 3.013 -11.016 1.00 83.06 231 ALA A O 1
ATOM 1837 N N . VAL A 1 232 ? 14.875 4.948 -11.644 1.00 84.69 232 VAL A N 1
ATOM 1838 C CA . VAL A 1 232 ? 14.510 5.685 -10.421 1.00 84.69 232 VAL A CA 1
ATOM 1839 C C . VAL A 1 232 ? 12.998 5.890 -10.319 1.00 84.69 232 VAL A C 1
ATOM 1841 O O . VAL A 1 232 ? 12.420 5.654 -9.256 1.00 84.69 232 VAL A O 1
ATOM 1844 N N . VAL A 1 233 ? 12.345 6.319 -11.404 1.00 84.06 233 VAL A N 1
ATOM 1845 C CA . VAL A 1 233 ? 10.891 6.549 -11.427 1.00 84.06 233 VAL A CA 1
ATOM 1846 C C . VAL A 1 233 ? 10.146 5.246 -11.149 1.00 84.06 233 VAL A C 1
ATOM 1848 O O . VAL A 1 233 ? 9.348 5.183 -10.213 1.00 84.06 233 VAL A O 1
ATOM 1851 N N . THR A 1 234 ? 10.488 4.180 -11.867 1.00 84.75 234 THR A N 1
ATOM 1852 C CA . THR A 1 234 ? 9.854 2.870 -11.703 1.00 84.75 234 THR A CA 1
ATOM 1853 C C . THR A 1 234 ? 10.128 2.276 -10.331 1.00 84.75 234 THR A C 1
ATOM 1855 O O . THR A 1 234 ? 9.240 1.658 -9.750 1.00 84.75 234 THR A O 1
ATOM 1858 N N . TYR A 1 235 ? 11.316 2.485 -9.758 1.00 88.50 235 TYR A N 1
ATOM 1859 C CA . TYR A 1 235 ? 11.586 2.075 -8.381 1.00 88.50 235 TYR A CA 1
ATOM 1860 C C . TYR A 1 235 ? 10.651 2.777 -7.393 1.00 88.50 235 TYR A C 1
ATOM 1862 O O . TYR A 1 235 ? 10.096 2.123 -6.511 1.00 88.50 235 TYR A O 1
ATOM 1870 N N . CYS A 1 236 ? 10.435 4.087 -7.541 1.00 87.31 236 CYS A N 1
ATOM 1871 C CA . CYS A 1 236 ? 9.524 4.843 -6.681 1.00 87.31 236 CYS A CA 1
ATOM 1872 C C . CYS A 1 236 ? 8.071 4.365 -6.812 1.00 87.31 236 CYS A C 1
ATOM 1874 O O . CYS A 1 236 ? 7.378 4.218 -5.803 1.00 87.31 236 CYS A O 1
ATOM 1876 N N . GLU A 1 237 ? 7.610 4.086 -8.029 1.00 87.44 237 GLU A N 1
ATOM 1877 C CA . GLU A 1 237 ? 6.269 3.547 -8.292 1.00 87.44 237 GLU A CA 1
ATOM 1878 C C . GLU A 1 237 ? 6.120 2.130 -7.733 1.00 87.44 237 GLU A C 1
ATOM 1880 O O . GLU A 1 237 ? 5.121 1.812 -7.080 1.00 87.44 237 GLU A O 1
ATOM 1885 N N . ALA A 1 238 ? 7.151 1.299 -7.909 1.00 89.25 238 ALA A N 1
ATOM 1886 C CA . ALA A 1 238 ? 7.198 -0.051 -7.382 1.00 89.25 238 ALA A CA 1
ATOM 1887 C C . ALA A 1 238 ? 7.136 -0.040 -5.855 1.00 89.25 238 ALA A C 1
ATOM 1889 O O . ALA A 1 238 ? 6.253 -0.676 -5.277 1.00 89.25 238 ALA A O 1
ATOM 1890 N N . TYR A 1 239 ? 8.006 0.735 -5.212 1.00 91.75 239 TYR A N 1
ATOM 1891 C CA . TYR A 1 239 ? 8.002 0.943 -3.769 1.00 91.75 239 TYR A CA 1
ATOM 1892 C C . TYR A 1 239 ? 6.638 1.434 -3.274 1.00 91.75 239 TYR A C 1
ATOM 1894 O O . TYR A 1 239 ? 6.095 0.878 -2.320 1.00 91.75 239 TYR A O 1
ATOM 1902 N N . SER A 1 240 ? 6.037 2.410 -3.957 1.00 90.00 240 SER A N 1
ATOM 1903 C CA . SER A 1 240 ? 4.721 2.946 -3.593 1.00 90.00 240 SER A CA 1
ATOM 1904 C C . SER A 1 240 ? 3.633 1.877 -3.659 1.00 90.00 240 SER A C 1
ATOM 1906 O O . SER A 1 240 ? 2.873 1.714 -2.706 1.00 90.00 240 SER A O 1
ATOM 1908 N N . CYS A 1 241 ? 3.584 1.092 -4.738 1.00 91.06 241 CYS A N 1
ATOM 1909 C CA . CYS A 1 241 ? 2.631 -0.008 -4.876 1.00 91.06 241 CYS A CA 1
ATOM 1910 C C . CYS A 1 241 ? 2.820 -1.064 -3.779 1.00 91.06 241 CYS A C 1
ATOM 1912 O O . CYS A 1 241 ? 1.845 -1.546 -3.200 1.00 91.06 241 CYS A O 1
ATOM 1914 N N . PHE A 1 242 ? 4.070 -1.409 -3.464 1.00 92.94 242 PHE A N 1
ATOM 1915 C CA . PHE A 1 242 ? 4.371 -2.425 -2.462 1.00 92.94 242 PHE A CA 1
ATOM 1916 C C . PHE A 1 242 ? 3.985 -1.992 -1.056 1.00 92.94 242 PHE A C 1
ATOM 1918 O O . PHE A 1 242 ? 3.347 -2.736 -0.316 1.00 92.94 242 PHE A O 1
ATOM 1925 N N . MET A 1 243 ? 4.340 -0.762 -0.698 1.00 93.12 243 MET A N 1
ATOM 1926 C CA . MET A 1 243 ? 4.019 -0.184 0.599 1.00 93.12 243 MET A CA 1
ATOM 1927 C C . MET A 1 243 ? 2.514 0.064 0.751 1.00 93.12 243 MET A C 1
ATOM 1929 O O . MET A 1 243 ? 1.981 -0.103 1.848 1.00 93.12 243 MET A O 1
ATOM 1933 N N . ALA A 1 244 ? 1.806 0.385 -0.338 1.00 91.44 244 ALA A N 1
ATOM 1934 C CA . ALA A 1 244 ? 0.347 0.431 -0.351 1.00 91.44 244 ALA A CA 1
ATOM 1935 C C . ALA A 1 244 ? -0.268 -0.945 -0.042 1.00 91.44 244 ALA A C 1
ATOM 1937 O O . ALA A 1 244 ? -1.171 -1.039 0.791 1.00 91.44 244 ALA A O 1
ATOM 1938 N N . LEU A 1 245 ? 0.256 -2.015 -0.652 1.00 93.06 245 LEU A N 1
ATOM 1939 C CA . LEU A 1 245 ? -0.188 -3.386 -0.390 1.00 93.06 245 LEU A CA 1
ATOM 1940 C C . LEU A 1 245 ? 0.136 -3.835 1.047 1.00 93.06 245 LEU A C 1
ATOM 1942 O O . LEU A 1 245 ? -0.737 -4.380 1.718 1.00 93.06 245 LEU A O 1
ATOM 1946 N N . LEU A 1 246 ? 1.345 -3.543 1.546 1.00 93.69 246 LEU A N 1
ATOM 1947 C CA . LEU A 1 246 ? 1.752 -3.772 2.942 1.00 93.69 246 LEU A CA 1
ATOM 1948 C C . LEU A 1 246 ? 0.804 -3.072 3.924 1.00 93.69 246 LEU A C 1
ATOM 1950 O O . LEU A 1 246 ? 0.335 -3.680 4.881 1.00 93.69 246 LEU A O 1
ATOM 1954 N N . THR A 1 247 ? 0.483 -1.804 3.666 1.00 91.88 247 THR A N 1
ATOM 1955 C CA . THR A 1 247 ? -0.414 -1.017 4.525 1.00 91.88 247 THR A CA 1
ATOM 1956 C C . THR A 1 247 ? -1.827 -1.600 4.538 1.00 91.88 247 THR A C 1
ATOM 1958 O O . THR A 1 247 ? -2.446 -1.693 5.598 1.00 91.88 247 THR A O 1
ATOM 1961 N N . ALA A 1 248 ? -2.326 -2.044 3.380 1.00 91.56 248 ALA A N 1
ATOM 1962 C CA . ALA A 1 248 ? -3.619 -2.712 3.292 1.00 91.56 248 ALA A CA 1
ATOM 1963 C C . ALA A 1 248 ? -3.639 -4.053 4.039 1.00 91.56 248 ALA A C 1
ATOM 1965 O O . ALA A 1 248 ? -4.611 -4.344 4.737 1.00 91.56 248 ALA A O 1
AT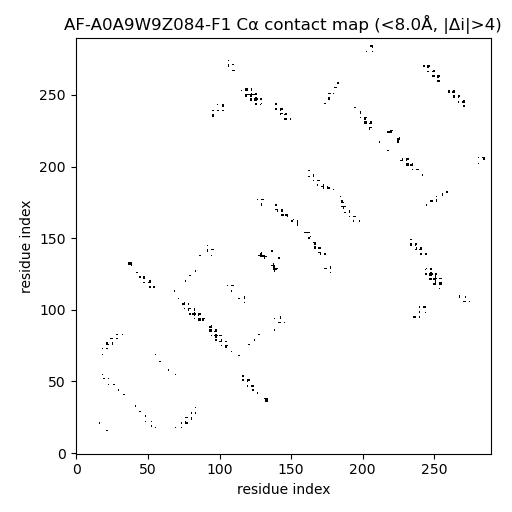OM 1966 N N . ALA A 1 249 ? -2.563 -4.840 3.945 1.00 92.81 249 ALA A N 1
ATOM 1967 C CA . ALA A 1 249 ? -2.430 -6.089 4.688 1.00 92.81 249 ALA A CA 1
ATOM 1968 C C . ALA A 1 249 ? -2.418 -5.846 6.200 1.00 92.81 249 ALA A C 1
ATOM 1970 O O . ALA A 1 249 ? -3.188 -6.480 6.914 1.00 92.81 249 ALA A O 1
ATOM 1971 N N . LYS A 1 250 ? -1.642 -4.861 6.674 1.00 91.94 250 LYS A N 1
ATOM 1972 C CA . LYS A 1 250 ? -1.635 -4.461 8.087 1.00 91.94 250 LYS A CA 1
ATOM 1973 C C . LYS A 1 250 ? -3.038 -4.131 8.593 1.00 91.94 250 LYS A C 1
ATOM 1975 O O . LYS A 1 250 ? -3.450 -4.654 9.621 1.00 91.94 250 LYS A O 1
ATOM 1980 N N . GLY A 1 251 ? -3.766 -3.279 7.870 1.00 88.62 251 GLY A N 1
ATOM 1981 C CA . GLY A 1 251 ? -5.133 -2.914 8.243 1.00 88.62 251 GLY A CA 1
ATOM 1982 C C . GLY A 1 251 ? -6.071 -4.124 8.288 1.00 88.62 251 GLY A C 1
ATOM 1983 O O . GLY A 1 251 ? -6.847 -4.286 9.224 1.00 88.62 251 GLY A O 1
ATOM 1984 N N . THR A 1 252 ? -5.951 -5.020 7.308 1.00 90.25 252 THR A N 1
ATOM 1985 C CA . THR A 1 252 ? -6.760 -6.247 7.247 1.00 90.25 252 THR A CA 1
ATOM 1986 C C . THR A 1 252 ? -6.479 -7.157 8.445 1.00 90.25 252 THR A C 1
ATOM 1988 O O . THR A 1 252 ? -7.410 -7.543 9.143 1.00 90.25 252 THR A O 1
ATOM 1991 N N . PHE A 1 253 ? -5.210 -7.441 8.747 1.00 91.94 253 PHE A N 1
ATOM 1992 C CA . PHE A 1 253 ? -4.823 -8.269 9.894 1.00 91.94 253 PHE A CA 1
ATOM 1993 C C . PHE A 1 253 ? -5.233 -7.652 11.231 1.00 91.94 253 PHE A C 1
ATOM 1995 O O . PHE A 1 253 ? -5.810 -8.342 12.069 1.00 91.94 253 PHE A O 1
ATOM 2002 N N . ALA A 1 254 ? -5.037 -6.343 11.402 1.00 89.12 254 ALA A N 1
ATOM 2003 C CA . ALA A 1 254 ? -5.483 -5.641 12.599 1.00 89.12 254 ALA A CA 1
ATOM 2004 C C . ALA A 1 254 ? -7.009 -5.723 12.788 1.00 89.12 254 ALA A C 1
ATOM 2006 O O . ALA A 1 254 ? -7.476 -5.909 13.910 1.00 89.12 254 ALA A O 1
ATOM 2007 N N . ALA A 1 255 ? -7.786 -5.628 11.702 1.00 86.31 255 ALA A N 1
ATOM 2008 C CA . ALA A 1 255 ? -9.245 -5.736 11.743 1.00 86.31 255 ALA A CA 1
ATOM 2009 C C . ALA A 1 255 ? -9.743 -7.161 12.042 1.00 86.31 255 ALA A C 1
ATOM 2011 O O . ALA A 1 255 ? -10.802 -7.326 12.645 1.00 86.31 255 ALA A O 1
ATOM 2012 N N . LEU A 1 256 ? -8.993 -8.187 11.631 1.00 88.69 256 LEU A N 1
ATOM 2013 C CA . LEU A 1 256 ? -9.307 -9.589 11.921 1.00 88.69 256 LEU A CA 1
ATOM 2014 C C . LEU A 1 256 ? -8.886 -10.008 13.344 1.00 88.69 256 LEU A C 1
ATOM 2016 O O . LEU A 1 256 ? -9.427 -10.966 13.894 1.00 88.69 256 LEU A O 1
ATOM 2020 N N . GLY A 1 257 ? -7.991 -9.250 13.980 1.00 85.56 257 GLY A N 1
ATOM 2021 C CA . GLY A 1 257 ? -7.693 -9.346 15.407 1.00 85.56 257 GLY A CA 1
ATOM 2022 C C . GLY A 1 257 ? -6.538 -10.287 15.754 1.00 85.56 257 GLY A C 1
ATOM 2023 O O . GLY A 1 257 ? -5.673 -10.590 14.936 1.00 85.56 257 GLY A O 1
ATOM 2024 N N . ASN A 1 258 ? -6.500 -10.728 17.016 1.00 86.25 258 ASN A N 1
ATOM 2025 C CA . ASN A 1 258 ? -5.318 -11.350 17.632 1.00 86.25 258 ASN A CA 1
ATOM 2026 C C . ASN A 1 258 ? -4.788 -12.604 16.923 1.00 86.25 258 ASN A C 1
ATOM 2028 O O . ASN A 1 258 ? -3.607 -12.911 17.061 1.00 86.25 258 ASN A O 1
ATOM 2032 N N . GLU A 1 259 ? -5.626 -13.334 16.186 1.00 90.12 259 GLU A N 1
ATOM 2033 C CA . GLU A 1 259 ? -5.182 -14.523 15.449 1.00 90.12 259 GLU A CA 1
ATOM 2034 C C . GLU A 1 259 ? -4.191 -14.190 14.318 1.00 90.12 259 GLU A C 1
ATOM 2036 O O . GLU A 1 259 ? -3.386 -15.040 13.953 1.00 90.12 259 GLU A O 1
ATOM 2041 N N . TYR A 1 260 ? -4.190 -12.942 13.834 1.00 91.19 260 TYR A N 1
ATOM 2042 C CA . TYR A 1 260 ? -3.283 -12.436 12.799 1.00 91.19 260 TYR A CA 1
ATOM 2043 C C . TYR A 1 260 ? -2.154 -11.568 13.355 1.00 91.19 260 TYR A C 1
ATOM 2045 O O . TYR A 1 260 ? -1.488 -10.860 12.600 1.00 91.19 260 TYR A O 1
ATOM 2053 N N . LYS A 1 261 ? -1.918 -11.586 14.673 1.00 89.62 261 LYS A N 1
ATOM 2054 C CA . LYS A 1 261 ? -0.914 -10.710 15.290 1.00 89.62 261 LYS A CA 1
ATOM 2055 C C . LYS A 1 261 ? 0.497 -10.970 14.752 1.00 89.62 261 LYS A C 1
ATOM 2057 O O . LYS A 1 261 ? 1.231 -10.023 14.480 1.00 89.62 261 LYS A O 1
ATOM 2062 N N . ASP A 1 262 ? 0.845 -12.236 14.527 1.00 91.44 262 ASP A N 1
ATOM 2063 C CA . ASP A 1 262 ? 2.143 -12.616 13.960 1.00 91.44 262 ASP A CA 1
ATOM 2064 C C . ASP A 1 262 ? 2.303 -12.142 12.505 1.00 91.44 262 ASP A C 1
ATOM 2066 O O . ASP A 1 262 ? 3.387 -11.694 12.114 1.00 91.44 262 ASP A O 1
ATOM 2070 N N . ASP A 1 263 ? 1.224 -12.201 11.716 1.00 92.06 263 ASP A N 1
ATOM 2071 C CA . ASP A 1 263 ? 1.187 -11.707 10.338 1.00 92.06 263 ASP A CA 1
ATOM 2072 C C . ASP A 1 263 ? 1.285 -10.174 10.293 1.00 92.06 263 ASP A C 1
ATOM 2074 O O . ASP A 1 263 ? 2.056 -9.620 9.505 1.00 92.06 263 ASP A O 1
ATOM 2078 N N . GLU A 1 264 ? 0.568 -9.478 11.182 1.00 90.88 264 GLU A N 1
ATOM 2079 C CA . GLU A 1 264 ? 0.663 -8.026 11.359 1.00 90.88 264 GLU A CA 1
ATOM 2080 C C . GLU A 1 264 ? 2.101 -7.610 11.706 1.00 90.88 264 GLU A C 1
ATOM 2082 O O . GLU A 1 264 ? 2.674 -6.731 11.057 1.00 90.88 264 GLU A O 1
ATOM 2087 N N . ASP A 1 265 ? 2.728 -8.284 12.672 1.00 90.12 265 ASP A N 1
ATOM 2088 C CA . ASP A 1 265 ? 4.095 -7.985 13.098 1.00 90.12 265 ASP A CA 1
ATOM 2089 C C . ASP A 1 265 ? 5.121 -8.300 11.992 1.00 90.12 265 ASP A C 1
ATOM 2091 O O . ASP A 1 265 ? 6.142 -7.616 11.855 1.00 90.12 265 ASP A O 1
ATOM 2095 N N . ALA A 1 266 ? 4.873 -9.326 11.171 1.00 91.56 266 ALA A N 1
ATOM 2096 C CA . ALA A 1 266 ? 5.689 -9.619 9.995 1.00 91.56 266 ALA A CA 1
ATOM 2097 C C . ALA A 1 266 ? 5.585 -8.514 8.934 1.00 91.56 266 ALA A C 1
ATOM 2099 O O . ALA A 1 266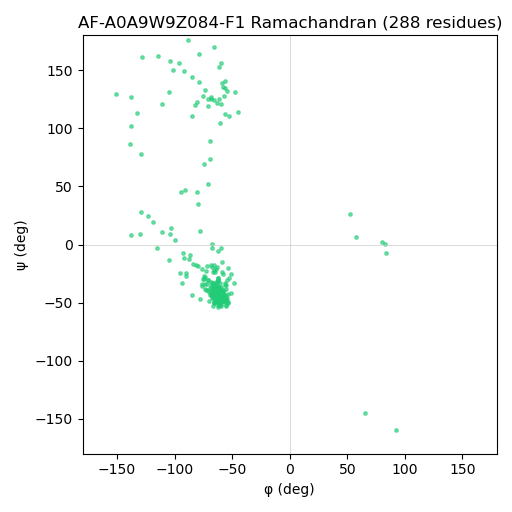 ? 6.612 -8.091 8.386 1.00 91.56 266 ALA A O 1
ATOM 2100 N N . VAL A 1 267 ? 4.376 -8.004 8.688 1.00 91.56 267 VAL A N 1
ATOM 2101 C CA . VAL A 1 267 ? 4.142 -6.853 7.808 1.00 91.56 267 VAL A CA 1
ATOM 2102 C C . VAL A 1 267 ? 4.838 -5.603 8.353 1.00 91.56 267 VAL A C 1
ATOM 2104 O O . VAL A 1 267 ? 5.519 -4.916 7.591 1.00 91.56 267 VAL A O 1
ATOM 2107 N N . ASP A 1 268 ? 4.776 -5.345 9.660 1.00 89.88 268 ASP A N 1
ATOM 2108 C CA . ASP A 1 268 ? 5.434 -4.195 10.296 1.00 89.88 268 ASP A CA 1
ATOM 2109 C C . ASP A 1 268 ? 6.953 -4.212 10.152 1.00 89.88 268 ASP A C 1
ATOM 2111 O O . ASP A 1 268 ? 7.574 -3.193 9.809 1.00 89.88 268 ASP A O 1
ATOM 2115 N N . ARG A 1 269 ? 7.566 -5.384 10.349 1.00 90.75 269 ARG A N 1
ATOM 2116 C CA . ARG A 1 269 ? 8.997 -5.571 10.081 1.00 90.75 269 ARG A CA 1
ATOM 2117 C C . ARG A 1 269 ? 9.314 -5.277 8.619 1.00 90.75 269 ARG A C 1
ATOM 2119 O O . ARG A 1 269 ? 10.279 -4.568 8.336 1.00 90.75 269 ARG A O 1
ATOM 2126 N N . LYS A 1 270 ? 8.491 -5.761 7.684 1.00 91.69 270 LYS A N 1
ATOM 2127 C CA . LYS A 1 270 ? 8.702 -5.540 6.247 1.00 91.69 270 LYS A CA 1
ATOM 2128 C C . LYS A 1 270 ? 8.572 -4.058 5.876 1.00 91.69 270 LYS A C 1
ATOM 2130 O O . LYS A 1 270 ? 9.468 -3.551 5.205 1.00 91.69 270 LYS A O 1
ATOM 2135 N N . ILE A 1 271 ? 7.541 -3.357 6.357 1.00 91.19 271 ILE A N 1
ATOM 2136 C CA . ILE A 1 271 ? 7.352 -1.903 6.181 1.00 91.19 271 ILE A CA 1
ATOM 2137 C C . ILE A 1 271 ? 8.594 -1.145 6.659 1.00 91.19 271 ILE A C 1
ATOM 2139 O O . ILE A 1 271 ? 9.147 -0.323 5.925 1.00 91.19 271 ILE A O 1
ATOM 2143 N N . SER A 1 272 ? 9.068 -1.459 7.866 1.00 89.81 272 SER A N 1
ATOM 2144 C CA . SER A 1 272 ? 10.233 -0.802 8.467 1.00 89.81 272 SER A CA 1
ATOM 2145 C C . SER A 1 272 ? 11.507 -1.045 7.651 1.00 89.81 272 SER A C 1
ATOM 2147 O O . SER A 1 272 ? 12.203 -0.094 7.295 1.00 89.81 272 SER A O 1
ATOM 2149 N N . CYS A 1 273 ? 11.778 -2.298 7.272 1.00 90.50 273 CYS A N 1
ATOM 2150 C CA . CYS A 1 273 ? 12.938 -2.647 6.451 1.00 90.50 273 CYS A CA 1
ATOM 2151 C C . CYS A 1 273 ? 12.915 -1.962 5.078 1.00 90.50 273 CYS A C 1
ATOM 2153 O O . CYS A 1 273 ? 13.944 -1.457 4.634 1.00 90.50 273 CYS A O 1
ATOM 2155 N N . GLN A 1 274 ? 11.767 -1.931 4.392 1.00 91.25 274 GLN A N 1
ATOM 2156 C CA . GLN A 1 274 ? 11.674 -1.305 3.068 1.00 91.25 274 GLN A CA 1
ATOM 2157 C C . GLN A 1 274 ? 11.871 0.208 3.122 1.00 91.25 274 GLN A C 1
ATOM 2159 O O . GLN A 1 274 ? 12.483 0.776 2.213 1.00 91.25 274 GLN A O 1
ATOM 2164 N N . ARG A 1 275 ? 11.391 0.854 4.188 1.00 89.56 275 ARG A N 1
ATOM 2165 C CA . ARG A 1 275 ? 11.571 2.290 4.386 1.00 89.56 275 ARG A CA 1
ATOM 2166 C C . ARG A 1 275 ? 13.041 2.650 4.577 1.00 89.56 275 ARG A C 1
ATOM 2168 O O . ARG A 1 275 ? 13.529 3.542 3.886 1.00 89.56 275 ARG A O 1
ATOM 2175 N N . GLU A 1 276 ? 13.746 1.951 5.467 1.00 88.62 276 GLU A N 1
ATOM 2176 C CA . GLU A 1 276 ? 15.173 2.213 5.697 1.00 88.62 276 GLU A CA 1
ATOM 2177 C C . GLU A 1 276 ? 16.011 1.899 4.455 1.00 88.62 276 GLU A C 1
ATOM 2179 O O . GLU A 1 276 ? 16.808 2.735 4.036 1.00 88.62 276 GLU A O 1
ATOM 2184 N N . ASN A 1 277 ? 15.753 0.767 3.791 1.00 88.00 277 ASN A N 1
ATOM 2185 C CA . ASN A 1 277 ? 16.444 0.400 2.554 1.00 88.00 277 ASN A CA 1
ATOM 2186 C C . ASN A 1 277 ? 16.253 1.466 1.459 1.00 88.00 277 ASN A C 1
ATOM 2188 O O . ASN A 1 277 ? 17.209 1.944 0.857 1.00 88.00 277 ASN A O 1
ATOM 2192 N N . THR A 1 278 ? 15.017 1.920 1.237 1.00 88.06 278 THR A N 1
ATOM 2193 C CA . THR A 1 278 ? 14.730 2.961 0.237 1.00 88.06 278 THR A CA 1
ATOM 2194 C C . THR A 1 278 ? 15.378 4.295 0.591 1.00 88.06 278 THR A C 1
ATOM 2196 O O . THR A 1 278 ? 15.940 4.963 -0.279 1.00 88.06 278 THR A O 1
ATOM 2199 N N . LYS A 1 279 ? 15.348 4.682 1.869 1.00 87.00 279 LYS A N 1
ATOM 2200 C CA . LYS A 1 279 ? 16.019 5.891 2.353 1.00 87.00 279 LYS A CA 1
ATOM 2201 C C . LYS A 1 279 ? 17.526 5.822 2.117 1.00 87.00 279 LYS A C 1
ATOM 2203 O O . LYS A 1 279 ? 18.107 6.803 1.658 1.00 87.00 279 LYS A O 1
ATOM 2208 N N . GLU A 1 280 ? 18.161 4.689 2.396 1.00 85.12 280 GLU A N 1
ATOM 2209 C CA . GLU A 1 280 ? 19.588 4.480 2.145 1.00 85.12 280 GLU A CA 1
ATOM 2210 C C . GLU A 1 280 ? 19.908 4.610 0.651 1.00 85.12 280 GLU A C 1
ATOM 2212 O O . GLU A 1 280 ? 20.718 5.459 0.268 1.00 85.12 280 GLU A O 1
ATOM 2217 N N . LYS A 1 281 ? 19.180 3.881 -0.199 1.00 83.75 281 LYS A N 1
ATOM 2218 C CA . LYS A 1 281 ? 19.348 3.900 -1.659 1.00 83.75 281 LYS A CA 1
ATOM 2219 C C . LYS A 1 281 ? 19.233 5.310 -2.240 1.00 83.75 281 LYS A C 1
ATOM 2221 O O . LYS A 1 281 ? 20.158 5.789 -2.900 1.00 83.75 281 LYS A O 1
ATOM 2226 N N . LEU A 1 282 ? 18.152 6.023 -1.920 1.00 79.38 282 LEU A N 1
ATOM 2227 C CA . LEU A 1 282 ? 17.886 7.369 -2.442 1.00 79.38 282 LEU A CA 1
ATOM 2228 C C . LEU A 1 282 ? 18.765 8.459 -1.802 1.00 79.38 282 LEU A C 1
ATOM 2230 O O . LEU A 1 282 ? 19.104 9.452 -2.450 1.00 79.38 282 LEU A O 1
ATOM 2234 N N . SER A 1 283 ? 19.184 8.302 -0.544 1.00 77.31 283 SER A N 1
ATOM 2235 C CA . SER A 1 283 ? 20.123 9.248 0.081 1.00 77.31 283 SER A CA 1
ATOM 2236 C C . SER A 1 283 ? 21.547 9.089 -0.454 1.00 77.31 283 SER A C 1
ATOM 2238 O O . SER A 1 283 ? 22.251 10.089 -0.622 1.00 77.31 283 SER A O 1
ATOM 2240 N N . SER A 1 284 ? 21.956 7.861 -0.789 1.00 64.88 284 SER A N 1
ATOM 2241 C CA . SER A 1 284 ? 23.234 7.589 -1.449 1.00 64.88 284 SER A CA 1
ATOM 2242 C C . SER A 1 284 ? 23.312 8.242 -2.834 1.00 64.88 284 SER A C 1
ATOM 2244 O O . SER A 1 284 ? 24.391 8.674 -3.235 1.00 64.88 284 SER A O 1
ATOM 2246 N N . TYR A 1 285 ? 22.175 8.383 -3.525 1.00 61.03 285 TYR A N 1
ATOM 2247 C CA . TYR A 1 285 ? 22.055 9.165 -4.755 1.00 61.03 285 TYR A CA 1
ATOM 2248 C C . TYR A 1 285 ? 22.290 10.660 -4.495 1.00 61.03 285 TYR A C 1
ATOM 2250 O O . TYR A 1 285 ? 23.139 11.274 -5.141 1.00 61.03 285 TYR A O 1
ATOM 2258 N N . ARG A 1 286 ? 21.617 11.244 -3.492 1.00 56.22 286 ARG A N 1
ATOM 2259 C CA . ARG A 1 286 ? 21.744 12.679 -3.175 1.00 56.22 286 ARG A CA 1
ATOM 2260 C C . ARG A 1 286 ? 23.175 13.090 -2.809 1.00 56.22 286 ARG A C 1
ATOM 2262 O O . ARG A 1 286 ? 23.586 14.179 -3.180 1.00 56.22 286 ARG A O 1
ATOM 2269 N N . ARG A 1 287 ? 23.930 12.232 -2.111 1.00 54.88 287 ARG A N 1
ATOM 2270 C CA . ARG A 1 287 ? 25.333 12.503 -1.729 1.00 54.88 287 ARG A CA 1
ATOM 2271 C C . ARG A 1 287 ? 26.339 12.349 -2.872 1.00 54.88 287 ARG A C 1
ATOM 2273 O O . ARG A 1 287 ? 27.448 12.847 -2.748 1.00 54.88 287 ARG A O 1
ATOM 2280 N N . ARG A 1 288 ? 26.004 11.615 -3.938 1.00 52.00 288 ARG A N 1
ATOM 2281 C CA . ARG A 1 288 ? 26.916 11.372 -5.071 1.00 52.00 288 ARG A CA 1
ATOM 2282 C C . ARG A 1 288 ? 26.853 12.461 -6.149 1.00 52.00 288 ARG A C 1
ATOM 2284 O O . ARG A 1 288 ? 27.741 12.481 -6.992 1.00 52.00 288 ARG A O 1
ATOM 2291 N N . ASN A 1 289 ? 25.843 13.334 -6.097 1.00 46.38 289 ASN A N 1
ATOM 2292 C CA . ASN A 1 289 ? 25.558 14.384 -7.085 1.00 46.38 289 ASN A CA 1
ATOM 2293 C C . ASN A 1 289 ? 25.614 15.814 -6.495 1.00 46.38 289 ASN A C 1
ATOM 2295 O O . ASN A 1 289 ? 25.040 16.739 -7.066 1.00 46.38 289 ASN A O 1
ATOM 2299 N N . THR A 1 290 ? 26.272 15.983 -5.343 1.00 43.00 290 THR A N 1
ATOM 2300 C CA . THR A 1 290 ? 26.641 17.270 -4.716 1.00 43.00 290 THR A CA 1
ATOM 2301 C C . THR A 1 290 ? 28.142 17.322 -4.537 1.00 43.00 290 THR A C 1
ATOM 2303 O O . THR A 1 290 ? 28.726 18.394 -4.788 1.00 43.00 290 THR A O 1
#

Organism: NCBI:txid174260

Solvent-accessible surface area (backbone atoms only — not comparable to full-atom values): 16572 Å² total; per-residue (Å²): 136,85,79,82,78,79,76,79,73,81,81,80,84,79,70,90,66,50,71,67,52,52,52,50,50,43,50,53,52,49,44,60,64,44,78,77,38,98,47,84,81,70,77,67,56,64,64,53,52,46,52,53,51,50,47,54,55,56,56,71,68,50,93,84,68,70,70,61,60,60,54,53,52,48,49,39,53,53,42,45,51,60,21,54,59,31,53,71,67,75,42,69,66,45,34,40,50,26,46,44,53,37,51,60,47,51,54,74,52,66,94,50,99,62,67,68,56,56,28,51,50,25,30,56,52,16,52,63,35,56,52,52,41,100,89,40,75,14,57,42,52,51,32,33,45,54,39,40,59,52,44,53,56,48,27,67,73,69,73,45,67,89,64,70,57,50,48,54,53,52,52,51,48,48,51,46,62,74,67,67,53,87,92,64,75,78,92,57,80,59,53,69,53,56,53,50,51,53,45,49,60,32,42,53,63,61,67,45,85,62,85,67,84,79,56,100,77,79,48,89,82,37,68,68,56,42,50,33,52,50,30,52,52,46,37,52,36,40,50,32,31,50,52,50,52,44,38,26,47,30,7,42,26,47,73,65,31,79,92,31,45,70,59,30,53,52,40,50,51,49,54,53,53,52,50,53,51,50,50,51,57,55,48,57,50,59,67,74,77,111

Sequence (290 aa):
MRLPMAESDSNDLHSASSMEDILNSLRLKLSDFCDSRDSSPKPDFKHILDEISDWVKEEKKIKEKPKHIFEDVGKVLLVTINSIEKFKSQDPLEITRGVLDIISTVGNLVGGPYGTIIGTICSVIGAILTKSKPKQPSVVDQLAKVVHDELVHFNKRLQDQKYDGLRRRVSDQKTQLLVMKPGEKLDDPNLWNDYVQFMGELSNRFESPLPFKYEDNLTAKDPDVADFVTAVVTYCEAYSCFMALLTAAKGTFAALGNEYKDDEDAVDRKISCQRENTKEKLSSYRRRNT

Mean predicted aligned error: 10.48 Å

Secondary structure (DSSP, 8-state):
-PPPP-----TT------HHHHHHHHHHHHHHHHHT---SSPP-HHHHHHHHHHHHHHHHH-TTS-THHHHHHHHHHHHHHHHHHHHHT--HHHHHHHHHHHHHHHHTTTTSTTTTHHHHHHHHHHHHHHPPBTTB--HHHHHHHHHHHHHHHHHHHHT--TTTTHHHHHHHHHHHHHH--TT---S-TTHHHHHHHHHHHHHHHHHS--GGGG-TT--TT-HHHHHHHHHHHHHHHHHHHHHHHHHHHHHHHHHH-GGGHHHHHHHHHHHHHHHHHHHHHHHHHHHH--

Foldseek 3Di:
DDDDDPPPPPPPPDDPCDLVNLLVLLVVLVCVVPVLAPDPPDPPVVVLSVVVVVVVVVVVVDPDDDPVLSVLVSLLSVLLSVLSVLVVVLDLVSLLVSLVSNLVSLLVCQPDPNPLNSLSSLQSLLCQQLDAGPPGHGSLLSLLVVLVVVVVVVCVVVVHCLCPCLSVLLNQQSVCLVVPAQPDDGPDPCSLVSLVVSLVVLLCLQQPPQPPPDDPPDDCPPPSVVSNVSSVVSSSSSLSSSLSSLSSQLNSLSVNDDVCVVVNVVSSVSSNVSVVVVCVSVVSNVVSVD

pLDDT: mean 76.63, std 16.03, range [27.02, 93.69]

Radius of gyration: 20.53 Å; Cα contacts (8 Å, |Δi|>4): 256; chains: 1; bounding box: 55×55×57 Å